Protein AF-A0A957C0U7-F1 (afdb_monomer)

Nearest PDB structures (foldseek):
  6dtu-assembly1_A  TM=8.972E-01  e=9.274E-16  Thermotoga maritima MSB8
  4qvh-assembly1_A  TM=8.118E-01  e=1.002E-13  Escherichia coli
  4jkm-assembly1_C  TM=8.094E-01  e=2.656E-12  Escherichia coli K-12
  3iou-assembly1_C  TM=8.299E-01  e=3.104E-11  Escherichia coli K-12
  2wan-assembly1_A  TM=9.583E-01  e=2.813E-09  Bacillus acidopullulyticus

Structure (mmCIF, N/CA/C/O backbone):
data_AF-A0A957C0U7-F1
#
_entry.id   AF-A0A957C0U7-F1
#
loop_
_atom_site.group_PDB
_atom_site.id
_atom_site.type_symbol
_atom_site.label_atom_id
_atom_site.label_alt_id
_atom_site.label_comp_id
_atom_site.label_asym_id
_atom_site.label_entity_id
_atom_site.label_seq_id
_atom_site.pdbx_PDB_ins_code
_atom_site.Cartn_x
_atom_site.Cartn_y
_atom_site.Cartn_z
_atom_site.occupancy
_atom_site.B_iso_or_equiv
_atom_site.auth_seq_id
_atom_site.auth_comp_id
_atom_site.auth_asym_id
_atom_site.auth_atom_id
_atom_site.pdbx_PDB_model_num
ATOM 1 N N . GLU A 1 1 ? -2.370 7.070 30.967 1.00 85.44 1 GLU A N 1
ATOM 2 C CA . GLU A 1 1 ? -3.030 6.800 32.270 1.00 85.44 1 GLU A CA 1
ATOM 3 C C . GLU A 1 1 ? -3.198 5.307 32.528 1.00 85.44 1 GLU A C 1
ATOM 5 O O . GLU A 1 1 ? -2.645 4.833 33.512 1.00 85.44 1 GLU A O 1
ATOM 10 N N . LEU A 1 2 ? -3.853 4.565 31.625 1.00 90.19 2 LEU A N 1
ATOM 11 C CA . LEU A 1 2 ? -4.058 3.109 31.737 1.00 90.19 2 LEU A CA 1
ATOM 12 C C . LEU A 1 2 ? -2.753 2.337 32.001 1.00 90.19 2 LEU A C 1
ATOM 14 O O . LEU A 1 2 ? -2.655 1.625 32.999 1.00 90.19 2 LEU A O 1
ATOM 18 N N . GLN A 1 3 ? -1.706 2.603 31.215 1.00 91.00 3 GLN A N 1
ATOM 19 C CA . GLN A 1 3 ? -0.376 2.025 31.443 1.00 91.00 3 GLN A CA 1
ATOM 20 C C . GLN A 1 3 ? 0.202 2.351 32.827 1.00 91.00 3 GLN A C 1
ATOM 22 O O . GLN A 1 3 ? 0.691 1.468 33.526 1.00 91.00 3 GLN A O 1
ATOM 27 N N . ALA A 1 4 ? 0.096 3.605 33.272 1.00 90.31 4 ALA A N 1
ATOM 28 C CA . ALA A 1 4 ? 0.599 4.021 34.581 1.00 90.31 4 ALA A CA 1
ATOM 29 C C . ALA A 1 4 ? -0.172 3.375 35.748 1.00 90.31 4 ALA A C 1
ATOM 31 O O . ALA A 1 4 ? 0.396 3.176 36.822 1.00 90.31 4 ALA A O 1
ATOM 32 N N . SER A 1 5 ? -1.452 3.047 35.546 1.00 93.06 5 SER A N 1
ATOM 33 C CA . SER A 1 5 ? -2.277 2.325 36.522 1.00 93.06 5 SER A CA 1
ATOM 34 C C . SER A 1 5 ? -2.052 0.807 36.527 1.00 93.06 5 SER A C 1
ATOM 36 O O . SER A 1 5 ? -2.442 0.147 37.489 1.00 93.06 5 SER A O 1
ATOM 38 N N . GLY A 1 6 ? -1.396 0.260 35.495 1.00 90.88 6 GLY A N 1
ATOM 39 C CA . GLY A 1 6 ? -1.205 -1.180 35.306 1.00 90.88 6 GLY A CA 1
ATOM 40 C C . GLY A 1 6 ? -2.448 -1.917 34.797 1.00 90.88 6 GLY A C 1
ATOM 41 O O . GLY A 1 6 ? -2.487 -3.139 34.875 1.00 90.88 6 GLY A O 1
ATOM 42 N N . GLU A 1 7 ? -3.461 -1.191 34.312 1.00 91.06 7 GLU A N 1
ATOM 43 C CA . GLU A 1 7 ? -4.695 -1.768 33.758 1.00 91.06 7 GLU A CA 1
ATOM 44 C C . GLU A 1 7 ? -4.514 -2.315 32.334 1.00 91.06 7 GLU A C 1
ATOM 46 O O . GLU A 1 7 ? -5.256 -3.206 31.943 1.00 91.06 7 GLU A O 1
ATOM 51 N N . ALA A 1 8 ? -3.534 -1.804 31.583 1.00 94.31 8 ALA A N 1
ATOM 52 C CA . ALA A 1 8 ? -3.128 -2.317 30.275 1.00 94.31 8 ALA A CA 1
ATOM 53 C C . ALA A 1 8 ? -1.640 -2.020 30.050 1.00 94.31 8 ALA A C 1
ATOM 55 O O . ALA A 1 8 ? -1.164 -0.955 30.448 1.00 94.31 8 ALA A O 1
ATOM 56 N N . GLN A 1 9 ? -0.900 -2.915 29.397 1.00 95.88 9 GLN A N 1
ATOM 57 C CA . GLN A 1 9 ? 0.497 -2.668 29.034 1.00 95.88 9 GLN A CA 1
ATOM 58 C C . GLN A 1 9 ? 0.618 -1.589 27.946 1.00 95.88 9 GLN A C 1
ATOM 60 O O . GLN A 1 9 ? 1.504 -0.732 28.015 1.00 95.88 9 GLN A O 1
ATOM 65 N N . TYR A 1 10 ? -0.293 -1.612 26.975 1.00 97.06 10 TYR A N 1
ATOM 66 C CA . TYR A 1 10 ? -0.319 -0.725 25.817 1.00 97.06 10 TYR A CA 1
ATOM 67 C C . TYR A 1 10 ? -1.614 0.091 25.775 1.00 97.06 10 TYR A C 1
ATOM 69 O O . TYR A 1 10 ? -2.690 -0.380 26.145 1.00 97.06 10 TYR A O 1
ATOM 77 N N . GLY A 1 11 ? -1.532 1.324 25.279 1.00 94.81 11 GLY A N 1
ATOM 78 C CA . GLY A 1 11 ? -2.717 2.143 25.021 1.00 94.81 11 GLY A CA 1
ATOM 79 C C . GLY A 1 11 ? -3.441 1.724 23.743 1.00 94.81 11 GLY A C 1
ATOM 80 O O . GLY A 1 11 ? -4.667 1.726 23.712 1.00 94.81 11 GLY A O 1
ATOM 81 N N . LEU A 1 12 ? -2.681 1.348 22.714 1.00 95.75 12 LEU A N 1
ATOM 82 C CA . LEU A 1 12 ? -3.184 1.004 21.389 1.00 95.75 12 LEU A CA 1
ATOM 83 C C . LEU A 1 12 ? -2.378 -0.166 20.815 1.00 95.75 12 LEU A C 1
ATOM 85 O O . LEU A 1 12 ? -1.151 -0.158 20.883 1.00 95.75 12 LEU A O 1
ATOM 89 N N . ALA A 1 13 ? -3.051 -1.141 20.213 1.00 96.69 13 ALA A N 1
ATOM 90 C CA . ALA A 1 13 ? -2.438 -2.111 19.320 1.00 96.69 13 ALA A CA 1
ATOM 91 C C . ALA A 1 13 ? -2.859 -1.840 17.873 1.00 96.69 13 ALA A C 1
ATOM 93 O O . ALA A 1 13 ? -4.022 -1.569 17.563 1.00 96.69 13 ALA A O 1
ATOM 94 N N . LEU A 1 14 ? -1.876 -1.925 16.986 1.00 95.00 14 LEU A N 1
ATOM 95 C CA . LEU A 1 14 ? -2.004 -1.698 15.557 1.00 95.00 14 LEU A CA 1
ATOM 96 C C . LEU A 1 14 ? -0.984 -2.593 14.855 1.00 95.00 14 LEU A C 1
ATOM 98 O O . LEU A 1 14 ? 0.122 -2.775 15.367 1.00 95.00 14 LEU A O 1
ATOM 102 N N . GLN A 1 15 ? -1.347 -3.158 13.704 1.00 96.00 15 GLN A N 1
ATOM 103 C CA . GLN A 1 15 ? -0.423 -3.989 12.938 1.00 96.00 15 GLN A CA 1
ATOM 104 C C . GLN A 1 15 ? 0.821 -3.176 12.547 1.00 96.00 15 GLN A C 1
ATOM 106 O O . GLN A 1 15 ? 0.721 -2.101 11.952 1.00 96.00 15 GLN A O 1
ATOM 111 N N . THR A 1 16 ? 1.997 -3.694 12.898 1.00 96.00 16 THR A N 1
ATOM 112 C CA . THR A 1 16 ? 3.277 -3.041 12.605 1.00 96.00 16 THR A CA 1
ATOM 113 C C . THR A 1 16 ? 3.573 -3.132 11.108 1.00 96.00 16 THR A C 1
ATOM 115 O O . THR A 1 16 ? 3.376 -4.190 10.511 1.00 96.00 16 THR A O 1
ATOM 118 N N . GLY A 1 17 ? 4.018 -2.029 10.500 1.00 95.12 17 GLY A N 1
ATOM 119 C CA . GLY A 1 17 ? 4.451 -2.023 9.099 1.00 95.12 17 GLY A CA 1
ATOM 120 C C . GLY A 1 17 ? 3.345 -2.185 8.060 1.00 95.12 17 GLY A C 1
ATOM 121 O O . GLY A 1 17 ? 3.638 -2.402 6.891 1.00 95.12 17 GLY A O 1
ATOM 122 N N . ASP A 1 18 ? 2.073 -2.125 8.456 1.00 96.19 18 ASP A N 1
ATOM 123 C CA . ASP A 1 18 ? 0.961 -2.333 7.533 1.00 96.19 18 ASP A CA 1
ATOM 124 C C . ASP A 1 18 ? 0.267 -1.014 7.207 1.00 96.19 18 ASP A C 1
ATOM 126 O O . ASP A 1 18 ? -0.449 -0.434 8.030 1.00 96.19 18 ASP A O 1
ATOM 130 N N . THR A 1 19 ? 0.470 -0.529 5.985 1.00 95.94 19 THR A N 1
ATOM 131 C CA . THR A 1 19 ? -0.085 0.753 5.544 1.00 95.94 19 THR A CA 1
ATOM 132 C C . THR A 1 19 ? -1.610 0.772 5.606 1.00 95.94 19 THR A C 1
ATOM 134 O O . THR A 1 19 ? -2.175 1.816 5.913 1.00 95.94 19 THR A O 1
ATOM 137 N N . TYR A 1 20 ? -2.298 -0.353 5.378 1.00 95.75 20 TYR A N 1
ATOM 138 C CA . TYR A 1 20 ? -3.763 -0.397 5.406 1.00 95.75 20 TYR A CA 1
ATOM 139 C C . TYR A 1 20 ? -4.311 -0.054 6.797 1.00 95.75 20 TYR A C 1
ATOM 141 O O . TYR A 1 20 ? -5.193 0.798 6.922 1.00 95.75 20 TYR A O 1
ATOM 149 N N . HIS A 1 21 ? -3.766 -0.674 7.844 1.00 95.44 21 HIS A N 1
ATOM 150 C CA . HIS A 1 21 ? -4.194 -0.426 9.220 1.00 95.44 21 HIS A CA 1
ATOM 151 C C . HIS A 1 21 ? -3.685 0.919 9.756 1.00 95.44 21 HIS A C 1
ATOM 153 O O . HIS A 1 21 ? -4.348 1.521 10.599 1.00 95.44 21 HIS A O 1
ATOM 159 N N . ASN A 1 22 ? -2.534 1.405 9.276 1.00 96.38 22 ASN A N 1
ATOM 160 C CA . ASN A 1 22 ? -1.940 2.674 9.717 1.00 96.38 22 ASN A CA 1
ATOM 161 C C . ASN A 1 22 ? -2.522 3.904 8.994 1.00 96.38 22 ASN A C 1
ATOM 163 O O . ASN A 1 22 ? -2.503 5.007 9.542 1.00 96.38 22 ASN A O 1
ATOM 167 N N . PHE A 1 23 ? -3.096 3.744 7.799 1.00 97.12 23 PHE A N 1
ATOM 168 C CA . PHE A 1 23 ? -3.658 4.849 7.014 1.00 97.12 23 PHE A CA 1
ATOM 169 C C . PHE A 1 23 ? -4.724 5.708 7.727 1.00 97.12 23 PHE A C 1
ATOM 171 O O . PHE A 1 23 ? -4.707 6.928 7.557 1.00 97.12 23 PHE A O 1
ATOM 178 N N . PRO A 1 24 ? -5.630 5.159 8.556 1.00 96.38 24 PRO A N 1
ATOM 179 C CA . PRO A 1 24 ? -6.522 5.975 9.374 1.00 96.38 24 PRO A CA 1
ATOM 180 C C . PRO A 1 24 ? -5.807 7.001 10.265 1.00 96.38 24 PRO A C 1
ATOM 182 O O . PRO A 1 24 ? -6.318 8.102 10.448 1.00 96.38 24 PRO A O 1
ATOM 185 N N . VAL A 1 25 ? -4.631 6.656 10.804 1.00 97.19 25 VAL A N 1
ATOM 186 C CA . VAL A 1 25 ? -3.808 7.580 11.601 1.00 97.19 25 VAL A CA 1
ATOM 187 C C . VAL A 1 25 ? -3.190 8.632 10.686 1.00 97.19 25 VAL A C 1
ATOM 189 O O . VAL A 1 25 ? -3.272 9.819 10.974 1.00 97.19 25 VAL A O 1
ATOM 192 N N . ILE A 1 26 ? -2.649 8.215 9.539 1.00 97.69 26 ILE A N 1
ATOM 193 C CA . ILE A 1 26 ? -2.068 9.125 8.540 1.00 97.69 26 ILE A CA 1
ATOM 194 C C . ILE A 1 26 ? -3.095 10.173 8.092 1.00 97.69 26 ILE A C 1
ATOM 196 O O . ILE A 1 26 ? -2.836 11.376 8.134 1.00 97.69 26 ILE A O 1
ATOM 200 N N . SER A 1 27 ? -4.298 9.731 7.737 1.00 97.19 27 SER A N 1
ATOM 201 C CA . SER A 1 27 ? -5.384 10.619 7.314 1.00 97.19 27 SER A CA 1
ATOM 202 C C . SER A 1 27 ? -5.945 11.484 8.443 1.00 97.19 27 SER A C 1
ATOM 204 O O . SER A 1 27 ? -6.382 12.602 8.172 1.00 97.19 27 SER A O 1
ATOM 206 N N . ALA A 1 28 ? -5.890 11.042 9.706 1.00 97.62 28 ALA A N 1
ATOM 207 C CA . ALA A 1 28 ? -6.276 11.870 10.852 1.00 97.62 28 ALA A CA 1
ATOM 208 C C . ALA A 1 28 ? -5.428 13.151 10.949 1.00 97.62 28 ALA A C 1
ATOM 210 O O . ALA A 1 28 ? -5.949 14.210 11.302 1.00 97.62 28 ALA A O 1
ATOM 211 N N . TYR A 1 29 ? -4.151 13.077 10.575 1.00 98.19 29 TYR A N 1
ATOM 212 C CA . TYR A 1 29 ? -3.246 14.227 10.504 1.00 98.19 29 TYR A CA 1
ATOM 213 C C . TYR A 1 29 ? -3.293 14.963 9.155 1.00 98.19 29 TYR A C 1
ATOM 215 O O . TYR A 1 29 ? -2.556 15.923 8.953 1.00 98.19 29 TYR A O 1
ATOM 223 N N . GLY A 1 30 ? -4.181 14.566 8.239 1.00 96.25 30 GLY A N 1
ATOM 224 C CA . GLY A 1 30 ? -4.312 15.168 6.910 1.00 96.25 30 GLY A CA 1
ATOM 225 C C . GLY A 1 30 ? -3.353 14.598 5.862 1.00 96.25 30 GLY A C 1
ATOM 226 O O . GLY A 1 30 ? -3.279 15.139 4.760 1.00 96.25 30 GLY A O 1
ATOM 227 N N . GLY A 1 31 ? -2.633 13.518 6.176 1.00 96.94 31 GLY A N 1
ATOM 228 C CA . GLY A 1 31 ? -1.846 12.775 5.198 1.00 96.94 31 GLY A CA 1
ATOM 229 C C . GLY A 1 31 ? -2.726 12.004 4.207 1.00 96.94 31 GLY A C 1
ATOM 230 O O . GLY A 1 31 ? -3.887 11.687 4.473 1.00 96.94 31 GLY A O 1
ATOM 231 N N . TYR A 1 32 ? -2.168 11.686 3.044 1.00 96.75 32 TYR A N 1
ATOM 232 C CA . TYR A 1 32 ? -2.844 10.968 1.960 1.00 96.75 32 TYR A CA 1
ATOM 233 C C . TYR A 1 32 ? -1.827 10.125 1.176 1.00 96.75 32 TYR A C 1
ATOM 235 O O . TYR A 1 32 ? -0.632 10.236 1.412 1.00 96.75 32 TYR A O 1
ATOM 243 N N . ILE A 1 33 ? -2.281 9.252 0.270 1.00 96.56 33 ILE A N 1
ATOM 244 C CA . ILE A 1 33 ? -1.371 8.486 -0.606 1.00 96.56 33 ILE A CA 1
ATOM 245 C C . ILE A 1 33 ? -1.177 9.199 -1.940 1.00 96.56 33 ILE A C 1
ATOM 247 O O . ILE A 1 33 ? -0.057 9.550 -2.279 1.00 96.56 33 ILE A O 1
ATOM 251 N N . PHE A 1 34 ? -2.275 9.436 -2.658 1.00 96.50 34 PHE A N 1
ATOM 252 C CA . PHE A 1 34 ? -2.297 10.161 -3.925 1.00 96.50 34 PHE A CA 1
ATOM 253 C C . PHE A 1 34 ? -3.132 11.423 -3.781 1.00 96.50 34 PHE A C 1
ATOM 255 O O . PHE A 1 34 ? -4.205 11.381 -3.157 1.00 96.50 34 PHE A O 1
ATOM 262 N N . GLY A 1 35 ? -2.654 12.513 -4.371 1.00 95.19 35 GLY A N 1
ATOM 263 C CA . GLY A 1 35 ? -3.396 13.755 -4.500 1.00 95.19 35 GLY A CA 1
ATOM 264 C C . GLY A 1 35 ? -4.724 13.550 -5.223 1.00 95.19 35 GLY A C 1
ATOM 265 O O . GLY A 1 35 ? -5.022 12.484 -5.772 1.00 95.19 35 GLY A O 1
ATOM 266 N N . ARG A 1 36 ? -5.564 14.583 -5.218 1.00 92.44 36 ARG A N 1
ATOM 267 C CA . ARG A 1 36 ? -6.850 14.565 -5.925 1.00 92.44 36 ARG A CA 1
ATOM 268 C C . ARG A 1 36 ? -6.797 15.492 -7.123 1.00 92.44 36 ARG A C 1
ATOM 270 O O . ARG A 1 36 ? -6.451 16.661 -6.989 1.00 92.44 36 ARG A O 1
ATOM 277 N N . THR A 1 37 ? -7.220 14.986 -8.271 1.00 91.75 37 THR A N 1
ATOM 278 C CA . THR A 1 37 ? -7.461 15.803 -9.461 1.00 91.75 37 THR A CA 1
ATOM 279 C C . THR A 1 37 ? -8.760 16.607 -9.309 1.00 91.75 37 THR A C 1
ATOM 281 O O . THR A 1 37 ? -9.607 16.301 -8.464 1.00 91.75 37 THR A O 1
ATOM 284 N N . GLU A 1 38 ? -8.956 17.643 -10.135 1.00 90.69 38 GLU A N 1
ATOM 285 C CA . GLU A 1 38 ? -10.156 18.504 -10.075 1.00 90.69 38 GLU A CA 1
ATOM 286 C C . GLU A 1 38 ? -11.479 17.739 -10.281 1.00 90.69 38 GLU A C 1
ATOM 288 O O . GLU A 1 38 ? -12.527 18.163 -9.795 1.00 90.69 38 GLU A O 1
ATOM 293 N N . ASP A 1 39 ? -11.442 16.608 -10.986 1.00 89.25 39 ASP A N 1
ATOM 294 C CA . ASP A 1 39 ? -12.584 15.726 -11.244 1.00 89.25 39 ASP A CA 1
ATOM 295 C C . ASP A 1 39 ? -12.796 14.649 -10.160 1.00 89.25 39 ASP A C 1
ATOM 297 O O . ASP A 1 39 ? -13.719 13.839 -10.266 1.00 89.25 39 ASP A O 1
ATOM 301 N N . GLY A 1 40 ? -11.989 14.658 -9.094 1.00 84.31 40 GLY A N 1
ATOM 302 C CA . GLY A 1 40 ? -12.090 13.729 -7.964 1.00 84.31 40 GLY A CA 1
ATOM 303 C C . GLY A 1 40 ? -11.345 12.403 -8.151 1.00 84.31 40 GLY A C 1
ATOM 304 O O . GLY A 1 40 ? -11.434 11.530 -7.280 1.00 84.31 40 GLY A O 1
ATOM 305 N N . GLY A 1 41 ? -10.606 12.253 -9.252 1.00 88.94 41 GLY A N 1
ATOM 306 C CA . GLY A 1 41 ? -9.656 11.165 -9.469 1.00 88.94 41 GLY A CA 1
ATOM 307 C C . GLY A 1 41 ? -8.436 11.235 -8.544 1.00 88.94 41 GLY A C 1
ATOM 308 O O . GLY A 1 41 ? -8.393 12.011 -7.585 1.00 88.94 41 GLY A O 1
ATOM 309 N N . PHE A 1 42 ? -7.456 10.378 -8.820 1.00 92.69 42 PHE A N 1
ATOM 310 C CA . PHE A 1 42 ? -6.181 10.344 -8.106 1.00 92.69 42 PHE A CA 1
ATOM 311 C C . PHE A 1 42 ? -5.079 10.926 -8.988 1.00 92.69 42 PHE A C 1
ATOM 313 O O . PHE A 1 42 ? -4.945 10.532 -10.146 1.00 92.69 42 PHE A O 1
ATOM 320 N N . ASP A 1 43 ? -4.305 11.853 -8.433 1.00 93.88 43 ASP A N 1
ATOM 321 C CA . ASP A 1 43 ? -3.100 12.391 -9.053 1.00 93.88 43 ASP A CA 1
ATOM 322 C C . ASP A 1 43 ? -1.899 11.546 -8.618 1.00 93.88 43 ASP A C 1
ATOM 324 O O . ASP A 1 43 ? -1.449 11.602 -7.477 1.00 93.88 43 ASP A O 1
ATOM 328 N N . VAL A 1 44 ? -1.409 10.731 -9.546 1.00 92.69 44 VAL A N 1
ATOM 329 C CA . VAL A 1 44 ? -0.263 9.827 -9.362 1.00 92.69 44 VAL A CA 1
ATOM 330 C C . VAL A 1 44 ? 1.083 10.548 -9.346 1.00 92.69 44 VAL A C 1
ATOM 332 O O . VAL A 1 44 ? 2.086 9.937 -8.993 1.00 92.69 44 VAL A O 1
ATOM 335 N N . SER A 1 45 ? 1.120 11.832 -9.712 1.00 91.25 45 SER A N 1
ATOM 336 C CA . SER A 1 45 ? 2.318 12.667 -9.589 1.00 91.25 45 SER A CA 1
ATOM 337 C C . SER A 1 45 ? 2.433 13.350 -8.222 1.00 91.25 45 SER A C 1
ATOM 339 O O . SER A 1 45 ? 3.509 13.830 -7.867 1.00 91.25 45 SER A O 1
ATOM 341 N N . ASP A 1 46 ? 1.346 13.362 -7.448 1.00 95.88 46 ASP A N 1
ATOM 342 C CA . ASP A 1 46 ? 1.272 13.953 -6.114 1.00 95.88 46 ASP A CA 1
ATOM 343 C C . ASP A 1 46 ? 1.219 12.850 -5.049 1.00 95.88 46 ASP A C 1
ATOM 345 O O . ASP A 1 46 ? 0.150 12.336 -4.709 1.00 95.88 46 ASP A O 1
ATOM 349 N N . ILE A 1 47 ? 2.391 12.449 -4.549 1.00 96.81 47 ILE A N 1
ATOM 350 C CA . ILE A 1 47 ? 2.513 11.418 -3.512 1.00 96.81 47 ILE A CA 1
ATOM 351 C C . ILE A 1 47 ? 2.526 12.075 -2.133 1.00 96.81 47 ILE A C 1
ATOM 353 O O . ILE A 1 47 ? 3.374 12.907 -1.819 1.00 96.81 47 ILE A O 1
ATOM 357 N N . GLY A 1 48 ? 1.558 11.693 -1.303 1.00 96.50 48 GLY A N 1
ATOM 358 C CA . GLY A 1 48 ? 1.249 12.377 -0.050 1.00 96.50 48 GLY A CA 1
ATOM 359 C C . GLY A 1 48 ? 1.806 11.735 1.214 1.00 96.50 48 GLY A C 1
ATOM 360 O O . GLY A 1 48 ? 1.530 12.250 2.303 1.00 96.50 48 GLY A O 1
ATOM 361 N N . ILE A 1 49 ? 2.551 10.626 1.119 1.00 97.00 49 ILE A N 1
ATOM 362 C CA . ILE A 1 49 ? 3.021 9.915 2.319 1.00 97.00 49 ILE A CA 1
ATOM 363 C C . ILE A 1 49 ? 3.969 10.796 3.143 1.00 97.00 49 ILE A C 1
ATOM 365 O O . ILE A 1 49 ? 3.874 10.798 4.364 1.00 97.00 49 ILE A O 1
ATOM 369 N N . ALA A 1 50 ? 4.784 11.623 2.480 1.00 97.94 50 ALA A N 1
ATOM 370 C CA . ALA A 1 50 ? 5.659 12.625 3.098 1.00 97.94 50 ALA A CA 1
ATOM 371 C C . ALA A 1 50 ? 5.070 14.053 3.078 1.00 97.94 50 ALA A C 1
ATOM 373 O O . ALA A 1 50 ? 5.788 15.040 3.226 1.00 97.94 50 ALA A O 1
ATOM 374 N N . SER A 1 51 ? 3.753 14.201 2.888 1.00 98.25 51 SER A N 1
ATOM 375 C CA . SER A 1 51 ? 3.085 15.500 3.068 1.00 98.25 51 SER A CA 1
ATOM 376 C C . SER A 1 51 ? 3.200 15.989 4.519 1.00 98.25 51 SER A C 1
ATOM 378 O O . SER A 1 51 ? 3.475 15.200 5.420 1.00 98.25 51 SER A O 1
ATOM 380 N N . GLU A 1 52 ? 2.908 17.269 4.785 1.00 97.88 52 GLU A N 1
ATOM 381 C CA . GLU A 1 52 ? 2.907 1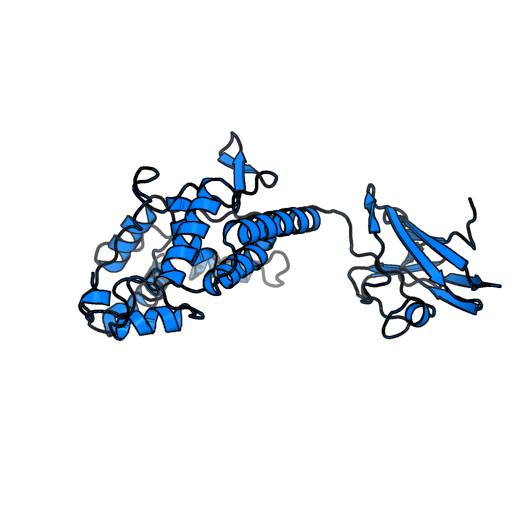7.825 6.154 1.00 97.88 52 GLU A CA 1
ATOM 382 C C . GLU A 1 52 ? 2.093 16.959 7.136 1.00 97.88 52 GLU A C 1
ATOM 384 O O . GLU A 1 52 ? 2.557 16.660 8.236 1.00 97.88 52 GLU A O 1
ATOM 389 N N . GLY A 1 53 ? 0.916 16.485 6.714 1.00 98.06 53 GLY A N 1
ATOM 390 C CA . GLY A 1 53 ? 0.087 15.588 7.519 1.00 98.06 53 GLY A CA 1
ATOM 391 C C . GLY A 1 53 ? 0.644 14.167 7.642 1.00 98.06 53 GLY A C 1
ATOM 392 O O . GLY A 1 53 ? 0.524 13.547 8.697 1.00 98.06 53 GLY A O 1
ATOM 393 N N . GLY A 1 54 ? 1.291 13.656 6.592 1.00 98.19 54 GLY A N 1
ATOM 394 C CA . GLY A 1 54 ? 1.974 12.363 6.626 1.00 98.19 54 GLY A CA 1
ATOM 395 C C . GLY A 1 54 ? 3.141 12.347 7.615 1.00 98.19 54 GLY A C 1
ATOM 396 O O . GLY A 1 54 ? 3.225 11.448 8.451 1.00 98.19 54 GLY A O 1
ATOM 397 N N . ILE A 1 55 ? 3.973 13.390 7.598 1.00 98.56 55 ILE A N 1
ATOM 398 C CA . ILE A 1 55 ? 5.079 13.564 8.545 1.00 98.56 55 ILE A CA 1
ATOM 399 C C . ILE A 1 55 ? 4.565 13.727 9.979 1.00 98.56 55 ILE A C 1
ATOM 401 O O . ILE A 1 55 ? 5.061 13.054 10.880 1.00 98.56 55 ILE A O 1
ATOM 405 N N . ALA A 1 56 ? 3.525 14.536 10.199 1.00 98.38 56 ALA A N 1
ATOM 406 C CA . ALA A 1 56 ? 2.937 14.690 11.530 1.00 98.38 56 ALA A CA 1
ATOM 407 C C . ALA A 1 56 ? 2.388 13.359 12.089 1.00 98.38 56 ALA A C 1
ATOM 409 O O . ALA A 1 56 ? 2.539 13.071 13.280 1.00 98.38 56 ALA A O 1
ATOM 410 N N . ALA A 1 57 ? 1.802 12.511 11.238 1.00 98.12 57 ALA A N 1
ATOM 411 C CA . ALA A 1 57 ? 1.400 11.162 11.632 1.00 98.12 57 ALA A CA 1
ATOM 412 C C . ALA A 1 57 ? 2.599 10.255 11.942 1.00 98.12 57 ALA A C 1
ATOM 414 O O . ALA A 1 57 ? 2.553 9.504 12.916 1.00 98.12 57 ALA A O 1
ATOM 415 N N . ALA A 1 58 ? 3.669 10.322 11.144 1.00 98.38 58 ALA A N 1
ATOM 416 C CA . ALA A 1 58 ? 4.893 9.553 11.366 1.00 98.38 58 ALA A CA 1
ATOM 417 C C . ALA A 1 58 ? 5.547 9.904 12.710 1.00 98.38 58 ALA A C 1
ATOM 419 O O . ALA A 1 58 ? 5.930 9.013 13.471 1.00 98.38 58 ALA A O 1
ATOM 420 N N . GLU A 1 59 ? 5.619 11.194 13.037 1.00 98.38 59 GLU A N 1
ATOM 421 C CA . GLU A 1 59 ? 6.112 11.684 14.326 1.00 98.38 59 GLU A CA 1
ATOM 422 C C . GLU A 1 59 ? 5.235 11.203 15.486 1.00 98.38 59 GLU A C 1
ATOM 424 O O . GLU A 1 59 ? 5.75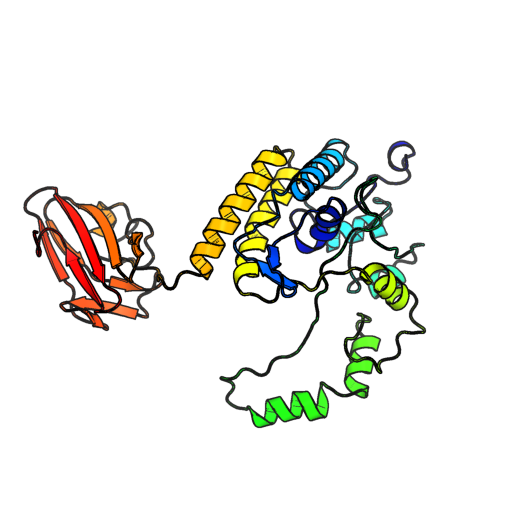6 10.741 16.504 1.00 98.38 59 GLU A O 1
ATOM 429 N N . TRP A 1 60 ? 3.908 11.248 15.332 1.00 97.75 60 TRP A N 1
ATOM 430 C CA . TRP A 1 60 ? 2.991 10.736 16.350 1.00 97.75 60 TRP A CA 1
ATOM 431 C C . TRP A 1 60 ? 3.162 9.228 16.577 1.00 97.75 60 TRP A C 1
ATOM 433 O O . TRP A 1 60 ? 3.264 8.787 17.724 1.00 97.75 60 TRP A O 1
ATOM 443 N N . LEU A 1 61 ? 3.254 8.440 15.501 1.00 97.69 61 LEU A N 1
ATOM 444 C CA . LEU A 1 61 ? 3.502 6.997 15.572 1.00 97.69 61 LEU A CA 1
ATOM 445 C C . LEU A 1 61 ? 4.844 6.702 16.257 1.00 97.69 61 LEU A C 1
ATOM 447 O O . LEU A 1 61 ? 4.898 5.885 17.177 1.00 97.69 61 LEU A O 1
ATOM 451 N N . SER A 1 62 ? 5.909 7.407 15.869 1.00 98.25 62 SER A N 1
ATOM 452 C CA . SER A 1 62 ? 7.233 7.297 16.496 1.00 98.25 62 SER A CA 1
ATOM 453 C C . SER A 1 62 ? 7.181 7.595 18.000 1.00 98.25 62 SER A C 1
ATOM 455 O O . SER A 1 62 ? 7.743 6.847 18.807 1.00 98.25 62 SER A O 1
ATOM 457 N N . GLY A 1 63 ? 6.439 8.633 18.400 1.00 97.94 63 GLY A N 1
ATOM 458 C CA . GLY A 1 63 ? 6.203 8.971 19.803 1.00 97.94 63 GLY A CA 1
ATOM 459 C C . GLY A 1 63 ? 5.496 7.850 20.568 1.00 97.94 63 GLY A C 1
ATOM 460 O O . GLY A 1 63 ? 5.955 7.453 21.636 1.00 97.94 63 GLY A O 1
ATOM 461 N N . MET A 1 64 ? 4.438 7.267 19.997 1.00 96.94 64 MET A N 1
ATOM 462 C CA . MET A 1 64 ? 3.695 6.161 20.617 1.00 96.94 64 MET A CA 1
ATOM 463 C C . MET A 1 64 ? 4.561 4.916 20.851 1.00 96.94 64 MET A C 1
ATOM 465 O O . MET A 1 64 ? 4.417 4.252 21.883 1.00 96.94 64 MET A O 1
ATOM 469 N N . TYR A 1 65 ? 5.477 4.604 19.930 1.00 97.38 65 TYR A N 1
ATOM 470 C CA . TYR A 1 65 ? 6.447 3.523 20.112 1.00 97.38 65 TYR A CA 1
ATOM 471 C C . TYR A 1 65 ? 7.520 3.873 21.147 1.00 97.38 65 TYR A C 1
ATOM 473 O O . TYR A 1 65 ? 7.812 3.059 22.024 1.00 97.38 65 TYR A O 1
ATOM 481 N N . THR A 1 66 ? 8.066 5.089 21.092 1.00 97.19 66 THR A N 1
ATOM 482 C CA . THR A 1 66 ? 9.110 5.564 22.016 1.00 97.19 66 THR A CA 1
ATOM 483 C C . THR A 1 66 ? 8.617 5.606 23.463 1.00 97.19 66 THR A C 1
ATOM 485 O O . THR A 1 66 ? 9.334 5.193 24.377 1.00 97.19 66 THR A O 1
ATOM 488 N N . ASP A 1 67 ? 7.371 6.029 23.673 1.00 96.38 67 ASP A N 1
ATOM 489 C CA . ASP A 1 67 ? 6.719 6.061 24.984 1.00 96.38 67 ASP A CA 1
ATOM 490 C C . ASP A 1 67 ? 6.256 4.666 25.451 1.00 96.38 67 ASP A C 1
ATOM 492 O O . ASP A 1 67 ? 5.754 4.509 26.566 1.00 96.38 67 ASP A O 1
ATOM 496 N N . GLY A 1 68 ? 6.418 3.631 24.617 1.00 95.94 68 GLY A N 1
ATOM 497 C CA . GLY A 1 68 ? 6.009 2.259 24.915 1.00 95.94 68 GLY A CA 1
ATOM 498 C C . GLY A 1 68 ? 4.492 2.077 24.987 1.00 95.94 68 GLY A C 1
ATOM 499 O O . GLY A 1 68 ? 4.018 1.151 25.644 1.00 95.94 68 GLY A O 1
ATOM 500 N N . LEU A 1 69 ? 3.718 2.961 24.354 1.00 96.81 69 LEU A N 1
ATOM 501 C CA . LEU A 1 69 ? 2.253 2.927 24.336 1.00 96.81 69 LEU A CA 1
ATOM 502 C C . LEU A 1 69 ? 1.695 1.997 23.254 1.00 96.81 69 LEU A C 1
ATOM 504 O O . LEU A 1 69 ? 0.513 1.649 23.321 1.00 96.81 69 LEU A O 1
ATOM 508 N N . MET A 1 70 ? 2.533 1.582 22.302 1.00 97.06 70 MET A N 1
ATOM 509 C CA . MET A 1 70 ? 2.214 0.617 21.252 1.00 97.06 70 MET A CA 1
ATOM 510 C C . MET A 1 70 ? 3.201 -0.561 21.238 1.00 97.06 70 MET A C 1
ATOM 512 O O . MET A 1 70 ? 4.397 -0.365 21.473 1.00 97.06 70 MET A O 1
ATOM 516 N N . PRO A 1 71 ? 2.732 -1.787 20.945 1.00 96.44 71 PRO A N 1
ATOM 517 C CA . PRO A 1 71 ? 3.598 -2.947 20.764 1.00 96.44 71 PRO A CA 1
ATOM 518 C C . PRO A 1 71 ? 4.305 -2.902 19.402 1.00 96.44 71 PRO A C 1
ATOM 520 O O . PRO A 1 71 ? 3.705 -2.515 18.402 1.00 96.44 71 PRO A O 1
ATOM 523 N N . THR A 1 72 ? 5.558 -3.355 19.343 1.00 95.06 72 THR A N 1
ATOM 524 C CA . THR A 1 72 ? 6.323 -3.495 18.092 1.00 95.06 72 THR A CA 1
ATOM 525 C C . THR A 1 72 ? 6.282 -4.934 17.577 1.00 95.06 72 THR A C 1
ATOM 527 O O . THR A 1 72 ? 6.086 -5.870 18.352 1.00 95.06 72 THR A O 1
ATOM 530 N N . ASN A 1 73 ? 6.521 -5.124 16.275 1.00 93.12 73 ASN A N 1
ATOM 531 C CA . ASN A 1 73 ? 6.605 -6.440 15.624 1.00 93.12 73 ASN A CA 1
ATOM 532 C C . ASN A 1 73 ? 5.350 -7.311 15.808 1.00 93.12 73 ASN A C 1
ATOM 534 O O . ASN A 1 73 ? 5.452 -8.526 15.997 1.00 93.12 73 ASN A O 1
ATOM 538 N N . VAL A 1 74 ? 4.166 -6.697 15.768 1.00 96.19 74 VAL A N 1
ATOM 539 C CA . VAL A 1 74 ? 2.890 -7.414 15.874 1.00 96.19 74 VAL A CA 1
ATOM 540 C C . VAL A 1 74 ? 2.169 -7.451 14.533 1.00 96.19 74 VAL A C 1
ATOM 542 O O . VAL A 1 74 ? 1.997 -6.425 13.874 1.00 96.19 74 VAL A O 1
ATOM 545 N N . ASP A 1 75 ? 1.716 -8.639 14.142 1.00 96.44 75 ASP A N 1
ATOM 546 C CA . ASP A 1 75 ? 0.743 -8.793 13.063 1.00 96.44 75 ASP A CA 1
ATOM 547 C C . ASP A 1 75 ? -0.694 -8.554 13.576 1.00 96.44 75 ASP A C 1
ATOM 549 O O . ASP A 1 75 ? -0.924 -8.385 14.778 1.00 96.44 75 ASP A O 1
ATOM 553 N N . SER A 1 76 ? -1.682 -8.548 12.675 1.00 95.12 76 SER A N 1
ATOM 554 C CA . SER A 1 76 ? -3.099 -8.367 13.041 1.00 95.12 76 SER A CA 1
ATOM 555 C C . SER A 1 76 ? -3.627 -9.387 14.061 1.00 95.12 76 SER A C 1
ATOM 557 O O . SER A 1 76 ? -4.496 -9.059 14.871 1.00 95.12 76 SER A O 1
ATOM 559 N N . VAL A 1 77 ? -3.124 -10.624 14.044 1.00 96.50 77 VAL A N 1
ATOM 560 C CA . VAL A 1 77 ? -3.601 -11.716 14.901 1.00 96.50 77 VAL A CA 1
ATOM 561 C C . VAL A 1 77 ? -3.045 -11.553 16.308 1.00 96.50 77 VAL A C 1
ATOM 563 O O . VAL A 1 77 ? -3.794 -11.731 17.273 1.00 96.50 77 VAL A O 1
ATOM 566 N N . VAL A 1 78 ? -1.768 -11.186 16.419 1.00 97.44 78 VAL A N 1
ATOM 567 C CA . VAL A 1 78 ? -1.091 -10.874 17.682 1.00 97.44 78 VAL A CA 1
ATOM 568 C C . VAL A 1 78 ? -1.646 -9.586 18.286 1.00 97.44 78 VAL A C 1
ATOM 570 O O . VAL A 1 78 ? -1.961 -9.570 19.472 1.00 97.44 78 VAL A O 1
ATOM 573 N N . ALA A 1 79 ? -1.844 -8.534 17.486 1.00 97.38 79 ALA A N 1
ATOM 574 C CA . ALA A 1 79 ? -2.463 -7.291 17.949 1.00 97.38 79 ALA A CA 1
ATOM 575 C C . ALA A 1 79 ? -3.859 -7.544 18.540 1.00 97.38 79 ALA A C 1
ATOM 577 O O . ALA A 1 79 ? -4.189 -7.014 19.600 1.00 97.38 79 ALA A O 1
ATOM 578 N N . PHE A 1 80 ? -4.653 -8.408 17.897 1.00 97.25 80 PHE A N 1
ATOM 579 C CA . PHE A 1 80 ? -5.943 -8.819 18.438 1.00 97.25 80 PHE A CA 1
ATOM 580 C C . PHE A 1 80 ? -5.798 -9.614 19.740 1.00 97.25 80 PHE A C 1
ATOM 582 O O . PHE A 1 80 ? -6.507 -9.328 20.697 1.00 97.25 80 PHE A O 1
ATOM 589 N N . ALA A 1 81 ? -4.869 -10.573 19.810 1.00 96.81 81 ALA A N 1
ATOM 590 C CA . ALA A 1 81 ? -4.642 -11.362 21.024 1.00 96.81 81 ALA A CA 1
ATOM 591 C C . ALA A 1 81 ? -4.280 -10.483 22.236 1.00 96.81 81 ALA A C 1
ATOM 593 O O . ALA A 1 81 ? -4.816 -10.694 23.319 1.00 96.81 81 ALA A O 1
ATOM 594 N N . LEU A 1 82 ? -3.468 -9.436 22.046 1.00 97.12 82 LEU A N 1
ATOM 595 C CA . LEU A 1 82 ? -3.168 -8.465 23.106 1.00 97.12 82 LEU A CA 1
ATOM 596 C C . LEU A 1 82 ? -4.431 -7.766 23.634 1.00 97.12 82 LEU A C 1
ATOM 598 O O . LEU A 1 82 ? -4.522 -7.475 24.823 1.00 97.12 82 LEU A O 1
ATOM 602 N N . PHE A 1 83 ? -5.410 -7.494 22.768 1.00 96.88 83 PHE A N 1
ATOM 603 C CA . PHE A 1 83 ? -6.688 -6.916 23.185 1.00 96.88 83 PHE A CA 1
ATOM 604 C C . PHE A 1 83 ? -7.552 -7.939 23.933 1.00 96.88 83 PHE A C 1
ATOM 606 O O . PHE A 1 83 ? -8.121 -7.616 24.973 1.00 96.88 83 PHE A O 1
ATOM 613 N N . GLU A 1 84 ? -7.605 -9.189 23.457 1.00 95.38 84 GLU A N 1
ATOM 614 C CA . GLU A 1 84 ? -8.320 -10.284 24.136 1.00 95.38 84 GLU A CA 1
ATOM 615 C C . GLU A 1 84 ? -7.792 -10.541 25.550 1.00 95.38 84 GLU A C 1
ATOM 617 O O . GLU A 1 84 ? -8.564 -10.820 26.467 1.00 95.38 84 GLU A O 1
ATOM 622 N N . GLU A 1 85 ? -6.475 -10.450 25.723 1.00 94.94 85 GLU A N 1
ATOM 623 C CA . GLU A 1 85 ? -5.786 -10.683 26.993 1.00 94.94 85 GLU A CA 1
ATOM 624 C C . GLU A 1 85 ? -5.851 -9.466 27.936 1.00 94.94 85 GLU A C 1
ATOM 626 O O . GLU A 1 85 ? -5.477 -9.575 29.104 1.00 94.94 85 GLU A O 1
ATOM 631 N N . GLY A 1 86 ? -6.371 -8.324 27.466 1.00 94.50 86 GLY A N 1
ATOM 632 C CA . GLY A 1 86 ? -6.433 -7.070 28.222 1.00 94.50 86 GLY A CA 1
ATOM 633 C C . GLY A 1 86 ? -5.092 -6.332 28.319 1.00 94.50 86 GLY A C 1
ATOM 634 O O . GLY A 1 86 ? -4.970 -5.371 29.073 1.00 94.50 86 GLY A O 1
ATOM 635 N N . GLU A 1 87 ? -4.088 -6.754 27.550 1.00 96.38 87 GLU A N 1
ATOM 636 C CA . GLU A 1 87 ? -2.763 -6.128 27.503 1.00 96.38 87 GLU A CA 1
ATOM 637 C C . GLU A 1 87 ? -2.769 -4.820 26.703 1.00 96.38 87 GLU A C 1
ATOM 639 O O . GLU A 1 87 ? -1.890 -3.975 26.884 1.00 96.38 87 GLU A O 1
ATOM 644 N N . THR A 1 88 ? -3.766 -4.604 25.840 1.00 97.00 88 THR A N 1
ATOM 645 C CA . THR A 1 88 ? -4.017 -3.302 25.215 1.00 97.00 88 THR A CA 1
ATOM 646 C C . THR A 1 88 ? -5.443 -2.812 25.439 1.00 97.00 88 THR A C 1
ATOM 648 O O . THR A 1 88 ? -6.392 -3.592 25.453 1.00 97.00 88 THR A O 1
ATOM 651 N N . ALA A 1 89 ? -5.598 -1.499 25.603 1.00 95.25 89 ALA A N 1
ATOM 652 C CA . ALA A 1 89 ? -6.899 -0.876 25.821 1.00 95.25 89 ALA A CA 1
ATOM 653 C C . ALA A 1 89 ? -7.695 -0.633 24.531 1.00 95.25 89 ALA A C 1
ATOM 655 O O . ALA A 1 89 ? -8.919 -0.535 24.580 1.00 95.25 89 ALA A O 1
ATOM 656 N N . MET A 1 90 ? -7.014 -0.488 23.393 1.00 95.81 90 MET A N 1
ATOM 657 C CA . MET A 1 90 ? -7.627 -0.175 22.102 1.00 95.81 90 MET A CA 1
ATOM 658 C C . MET A 1 90 ? -6.956 -0.976 20.993 1.00 95.81 90 MET A C 1
ATOM 660 O O . MET A 1 90 ? -5.755 -1.232 21.034 1.00 95.81 90 MET A O 1
ATOM 664 N N . LEU A 1 91 ? -7.726 -1.319 19.967 1.00 96.06 91 LEU A N 1
ATOM 665 C CA . LEU A 1 91 ? -7.255 -2.037 18.791 1.00 96.06 91 LEU A CA 1
ATOM 666 C C . LEU A 1 91 ? -7.832 -1.384 17.537 1.00 96.06 91 LEU A C 1
ATOM 668 O O . LEU A 1 91 ? -9.045 -1.208 17.438 1.00 96.06 91 LEU A O 1
ATOM 672 N N . ILE A 1 92 ? -6.982 -1.088 16.555 1.00 95.69 92 ILE A N 1
ATOM 673 C CA . ILE A 1 92 ? -7.445 -0.747 15.205 1.00 95.69 92 ILE A CA 1
ATOM 674 C C . ILE A 1 92 ? -7.523 -2.035 14.385 1.00 95.69 92 ILE A C 1
ATOM 676 O O . ILE A 1 92 ? -6.519 -2.711 14.155 1.00 95.69 92 ILE A O 1
ATOM 680 N N . THR A 1 93 ? -8.731 -2.383 13.947 1.00 93.94 93 THR A N 1
ATOM 681 C CA . THR A 1 93 ? -8.993 -3.577 13.138 1.00 93.94 93 THR A CA 1
ATOM 682 C C . THR A 1 93 ? -10.246 -3.412 12.274 1.00 93.94 93 THR A C 1
ATOM 684 O O . THR A 1 93 ? -10.821 -2.326 12.206 1.00 93.94 93 THR A O 1
ATOM 687 N N . GLY A 1 94 ? -10.665 -4.477 11.592 1.00 93.31 94 GLY A N 1
ATOM 688 C CA . GLY A 1 94 ? -11.847 -4.497 10.742 1.00 93.31 94 GLY A CA 1
ATOM 689 C C . GLY A 1 94 ? -12.828 -5.626 11.067 1.00 93.31 94 GLY A C 1
ATOM 690 O O . GLY A 1 94 ? -12.621 -6.420 11.989 1.00 93.31 94 GLY A O 1
ATOM 691 N N . PRO A 1 95 ? -13.913 -5.730 10.281 1.00 93.06 95 PRO A N 1
ATOM 692 C CA . PRO A 1 95 ? -15.045 -6.599 10.593 1.00 93.06 95 PRO A CA 1
ATOM 693 C C . PRO A 1 95 ? -14.739 -8.102 10.519 1.00 93.06 95 PRO A C 1
ATOM 695 O O . PRO A 1 95 ? -15.531 -8.896 11.020 1.00 93.06 95 PRO A O 1
ATOM 698 N N . TRP A 1 96 ? -13.592 -8.513 9.969 1.00 92.31 96 TRP A N 1
ATOM 699 C CA . TRP A 1 96 ? -13.159 -9.919 9.929 1.00 92.31 96 TRP A CA 1
ATOM 700 C C . TRP A 1 96 ? -12.906 -10.531 11.317 1.00 92.31 96 TRP A C 1
ATOM 702 O O . TRP A 1 96 ? -12.866 -11.752 11.440 1.00 92.31 96 TRP A O 1
ATOM 712 N N . PHE A 1 97 ? -12.758 -9.718 12.370 1.00 93.00 97 PHE A N 1
ATOM 713 C CA . PHE A 1 97 ? -12.696 -10.204 13.751 1.00 93.00 97 PHE A CA 1
ATOM 714 C C . PHE A 1 97 ? -14.006 -10.030 14.539 1.00 93.00 97 PHE A C 1
ATOM 716 O O . PHE A 1 97 ? -14.021 -10.303 15.738 1.00 93.00 97 PHE A O 1
ATOM 723 N N . SER A 1 98 ? -15.120 -9.645 13.902 1.00 91.44 98 SER A N 1
ATOM 724 C CA . SER A 1 98 ? -16.401 -9.409 14.598 1.00 91.44 98 SER A CA 1
ATOM 725 C C . SER A 1 98 ? -16.886 -10.628 15.383 1.00 91.44 98 SER A C 1
ATOM 727 O O . SER A 1 98 ? -17.302 -10.497 16.531 1.00 91.44 98 SER A O 1
ATOM 729 N N . GLN A 1 99 ? -16.800 -11.826 14.798 1.00 90.19 99 GLN A N 1
ATOM 730 C CA . GLN A 1 99 ? -17.190 -13.043 15.513 1.00 90.19 99 GLN A CA 1
ATOM 731 C C . GLN A 1 99 ? -16.202 -13.367 16.638 1.00 90.19 99 GLN A C 1
ATOM 733 O O . GLN A 1 99 ? -16.612 -13.663 17.757 1.00 90.19 99 GLN A O 1
ATOM 738 N N . ARG A 1 100 ? -14.897 -13.230 16.364 1.00 92.81 100 ARG A N 1
ATOM 739 C CA . ARG A 1 100 ? -13.842 -13.478 17.351 1.00 92.81 100 ARG A CA 1
ATOM 740 C C . ARG A 1 100 ? -14.029 -12.599 18.587 1.00 92.81 100 ARG A C 1
ATOM 742 O O . ARG A 1 100 ? -13.980 -13.121 19.693 1.00 92.81 100 ARG A O 1
ATOM 749 N N . ILE A 1 101 ? -14.312 -11.301 18.425 1.00 92.25 101 ILE A N 1
ATOM 750 C CA . ILE A 1 101 ? -14.493 -10.421 19.586 1.00 92.25 101 ILE A CA 1
ATOM 751 C C . ILE A 1 101 ? -15.726 -10.797 20.413 1.00 92.25 101 ILE A C 1
ATOM 753 O O . ILE A 1 101 ? -15.653 -10.791 21.640 1.00 92.25 101 ILE A O 1
ATOM 757 N N . VAL A 1 102 ? -16.828 -11.204 19.773 1.00 91.81 102 VAL A N 1
ATOM 758 C CA . VAL A 1 102 ? -18.023 -11.701 20.477 1.00 91.81 102 VAL A CA 1
ATOM 759 C C . VAL A 1 102 ? -17.684 -12.940 21.306 1.00 91.81 102 VAL A C 1
ATOM 761 O O . VAL A 1 102 ? -18.079 -13.024 22.471 1.00 91.81 102 VAL A O 1
ATOM 764 N N . ASP A 1 103 ? -16.914 -13.865 20.737 1.00 93.44 103 ASP A N 1
ATOM 765 C CA . ASP A 1 103 ? -16.557 -15.130 21.383 1.00 93.44 103 ASP A CA 1
ATOM 766 C C . ASP A 1 103 ? -15.649 -14.943 22.612 1.00 93.44 103 ASP A C 1
ATOM 768 O O . ASP A 1 103 ? -15.675 -15.771 23.526 1.00 93.44 103 ASP A O 1
ATOM 772 N N . THR A 1 104 ? -14.883 -13.848 22.676 1.00 93.75 104 THR A N 1
ATOM 773 C CA . THR A 1 104 ? -14.012 -13.545 23.829 1.00 93.75 104 THR A CA 1
ATOM 774 C C . THR A 1 104 ? -14.797 -13.206 25.096 1.00 93.75 104 THR A C 1
ATOM 776 O O . THR A 1 104 ? -14.304 -13.409 26.206 1.00 93.75 104 THR A O 1
ATOM 779 N N . GLY A 1 105 ? -16.015 -12.668 24.953 1.00 93.56 105 GLY A N 1
ATOM 780 C CA . GLY A 1 105 ? -16.804 -12.136 26.065 1.00 93.56 105 GLY A CA 1
ATOM 781 C C . GLY A 1 105 ? -16.216 -10.882 26.728 1.00 93.56 105 GLY A C 1
ATOM 782 O O . GLY A 1 105 ? -16.710 -10.478 27.785 1.00 93.56 105 GLY A O 1
ATOM 783 N N . VAL A 1 106 ? -15.182 -10.266 26.142 1.00 93.25 106 VAL A N 1
ATOM 784 C CA . VAL A 1 106 ? -14.647 -8.972 26.588 1.00 93.25 106 VAL A CA 1
ATOM 785 C C . VAL A 1 106 ? -15.734 -7.905 26.438 1.00 93.25 106 VAL A C 1
ATOM 787 O O . VAL A 1 106 ? -16.538 -7.943 25.510 1.00 93.25 106 VAL A O 1
ATOM 790 N N . ASN A 1 107 ? -15.785 -6.939 27.357 1.00 94.25 107 ASN A N 1
ATOM 791 C CA . ASN A 1 107 ? -16.628 -5.761 27.165 1.00 94.25 107 ASN A CA 1
ATOM 792 C C . ASN A 1 107 ? -15.918 -4.810 26.199 1.00 94.25 107 ASN A C 1
ATOM 794 O O . ASN A 1 107 ? -14.867 -4.278 26.544 1.00 94.25 107 ASN A O 1
ATOM 798 N N . TYR A 1 108 ? -16.498 -4.583 25.024 1.00 95.88 108 TYR A N 1
ATOM 799 C CA . TYR A 1 108 ? -15.923 -3.725 23.990 1.00 95.88 108 TYR A CA 1
ATOM 800 C C . TYR A 1 108 ? -16.959 -2.754 23.418 1.00 95.88 108 TYR A C 1
ATOM 802 O O . TYR A 1 108 ? -18.170 -2.946 23.558 1.00 95.88 108 TYR A O 1
ATOM 810 N N . SER A 1 109 ? -16.456 -1.729 22.740 1.00 95.69 109 SER A N 1
ATOM 811 C CA . SER A 1 109 ? -17.192 -0.909 21.783 1.00 95.69 109 SER A CA 1
ATOM 812 C C . SER A 1 109 ? -16.392 -0.823 20.485 1.00 95.69 109 SER A C 1
ATOM 814 O O . SER A 1 109 ? -15.176 -1.012 20.477 1.00 95.69 109 SER A O 1
ATOM 816 N N . ILE A 1 110 ? -17.094 -0.593 19.379 1.00 95.88 110 ILE A N 1
ATOM 817 C CA . ILE A 1 110 ? -16.492 -0.242 18.094 1.00 95.88 110 ILE A CA 1
ATOM 818 C C . ILE A 1 110 ? -16.889 1.207 17.851 1.00 95.88 110 ILE A C 1
ATOM 820 O O . ILE A 1 110 ? -18.078 1.522 17.795 1.00 95.88 110 ILE A O 1
ATOM 824 N N . ASP A 1 111 ? -15.897 2.075 17.733 1.00 95.50 111 ASP A N 1
ATOM 825 C CA . ASP A 1 111 ? -16.089 3.515 17.628 1.00 95.50 111 ASP A CA 1
ATOM 826 C C . ASP A 1 111 ? -15.348 4.061 16.400 1.00 95.50 111 ASP A C 1
ATOM 828 O O . ASP A 1 111 ? -14.407 3.424 15.910 1.00 95.50 111 ASP A O 1
ATOM 832 N N . PRO A 1 112 ? -15.753 5.231 15.875 1.00 94.19 112 PRO A N 1
ATOM 833 C CA . PRO A 1 112 ? -14.994 5.898 14.831 1.00 94.19 112 PRO A CA 1
ATOM 834 C C . PRO A 1 112 ? -13.562 6.196 15.271 1.00 94.19 112 PRO A C 1
ATOM 836 O O . PRO A 1 112 ? -13.305 6.521 16.433 1.00 94.19 112 PRO A O 1
ATOM 839 N N . LEU A 1 113 ? -12.633 6.124 14.319 1.00 92.56 113 LEU A N 1
ATOM 840 C CA . LEU A 1 113 ? -11.234 6.450 14.564 1.00 92.56 113 LEU A CA 1
ATOM 841 C C . LEU A 1 113 ? -11.100 7.924 14.972 1.00 92.56 113 LEU A C 1
ATOM 843 O O . LEU A 1 113 ? -11.530 8.794 14.209 1.00 92.56 113 LEU A O 1
ATOM 847 N N . PRO A 1 114 ? -10.492 8.232 16.132 1.00 92.38 114 PRO A N 1
ATOM 848 C CA . PRO A 1 114 ? -10.268 9.611 16.544 1.00 92.38 114 PRO A CA 1
ATOM 849 C C . PRO A 1 114 ? -9.442 10.387 15.513 1.00 92.38 114 PRO A C 1
ATOM 851 O O . PRO A 1 114 ? -8.514 9.846 14.911 1.00 92.38 114 PRO A O 1
ATOM 854 N N . GLY A 1 115 ? -9.786 11.656 15.310 1.00 94.38 115 GLY A N 1
ATOM 855 C CA . GLY A 1 115 ? -8.970 12.583 14.533 1.00 94.38 115 GLY A CA 1
ATOM 856 C C . GLY A 1 115 ? -7.799 13.148 15.337 1.00 94.38 115 GLY A C 1
ATOM 857 O O . GLY A 1 115 ? -7.652 12.884 16.533 1.00 94.38 115 GLY A O 1
ATOM 858 N N . ALA A 1 116 ? -6.974 13.961 14.680 1.00 95.06 116 ALA A N 1
ATOM 859 C CA . ALA A 1 116 ? -5.893 14.690 15.334 1.00 95.06 116 ALA A CA 1
ATOM 860 C C . ALA A 1 116 ? -6.371 16.078 15.788 1.00 95.06 116 ALA A C 1
ATOM 862 O O . ALA A 1 116 ? -7.015 16.811 15.031 1.00 95.06 116 ALA A O 1
ATOM 863 N N . GLU A 1 117 ? -6.049 16.448 17.032 1.00 92.62 117 GLU A N 1
ATOM 864 C CA . GLU A 1 117 ? -6.498 17.704 17.641 1.00 92.62 117 GLU A CA 1
ATOM 865 C C . GLU A 1 117 ? -6.126 18.917 16.774 1.00 92.62 117 GLU A C 1
ATOM 867 O O . GLU A 1 117 ? -4.971 19.118 16.409 1.00 92.62 117 GLU A O 1
ATOM 872 N N . GLY A 1 118 ? -7.125 19.740 16.443 1.00 92.81 118 GLY A N 1
ATOM 873 C CA . GLY A 1 118 ? -6.938 20.930 15.610 1.00 92.81 118 GLY A CA 1
ATOM 874 C C . GLY A 1 118 ? -6.779 20.658 14.109 1.00 92.81 118 GLY A C 1
ATOM 875 O O . GLY A 1 118 ? -6.673 21.623 13.354 1.00 92.81 118 GLY A O 1
ATOM 876 N N . ILE A 1 119 ? -6.808 19.393 13.676 1.00 94.25 119 ILE A N 1
ATOM 877 C CA . ILE A 1 119 ? -6.646 18.988 12.273 1.00 94.25 119 ILE A CA 1
ATOM 878 C C . ILE A 1 119 ? -7.925 18.333 11.746 1.00 94.25 119 ILE A C 1
ATOM 880 O O . ILE A 1 119 ? -8.513 18.816 10.779 1.00 94.25 119 ILE A O 1
ATOM 884 N N . SER A 1 120 ? -8.391 17.262 12.389 1.00 94.25 120 SER A N 1
ATOM 885 C CA . SER A 1 120 ? -9.579 16.516 11.963 1.00 94.25 120 SER A CA 1
ATOM 886 C C . SER A 1 120 ? -10.385 16.017 13.159 1.00 94.25 120 SER A C 1
ATOM 888 O O . SER A 1 120 ? -9.864 15.834 14.256 1.00 94.25 120 SER A O 1
ATOM 890 N N . GLU A 1 121 ? -11.684 15.793 12.954 1.00 92.50 121 GLU A N 1
ATOM 891 C CA . GLU A 1 121 ? -12.529 15.165 13.977 1.00 92.50 121 GLU A CA 1
ATOM 892 C C . GLU A 1 121 ? -12.350 13.641 14.007 1.00 92.50 121 GLU A C 1
ATOM 894 O O . GLU A 1 121 ? -12.472 13.031 15.069 1.00 92.50 121 GLU A O 1
ATOM 899 N N . GLN A 1 122 ? -12.065 13.029 12.850 1.00 93.94 122 GLN A N 1
ATOM 900 C CA . GLN A 1 122 ? -11.954 11.580 12.673 1.00 93.94 122 GLN A CA 1
ATOM 901 C C . GLN A 1 122 ? -10.880 11.220 11.643 1.00 93.94 122 GLN A C 1
ATOM 903 O O . GLN A 1 122 ? -10.790 11.852 10.586 1.00 93.94 122 GLN A O 1
ATOM 908 N N . GLY A 1 123 ? -10.127 10.155 11.923 1.00 95.44 123 GLY A N 1
ATOM 909 C CA . GLY A 1 123 ? -9.297 9.4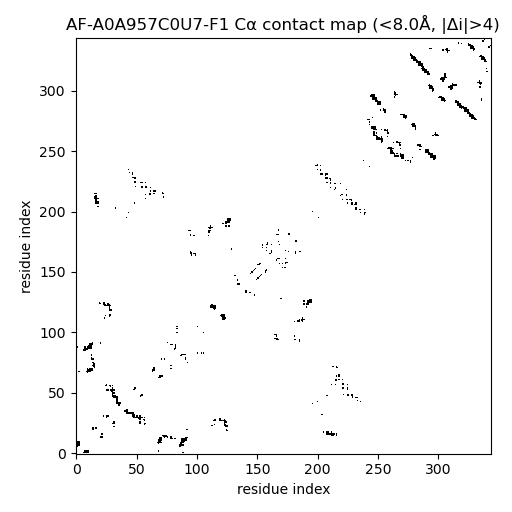75 10.931 1.00 95.44 123 GLY A CA 1
ATOM 910 C C . GLY A 1 123 ? -10.160 8.773 9.883 1.00 95.44 123 GLY A C 1
ATOM 911 O O . GLY A 1 123 ? -11.269 8.328 10.179 1.00 95.44 123 GLY A O 1
ATOM 912 N N . SER A 1 124 ? -9.679 8.696 8.645 1.00 95.56 124 SER A N 1
ATOM 913 C CA . SER A 1 124 ? -10.422 8.122 7.515 1.00 95.56 124 SER A CA 1
ATOM 914 C C . SER A 1 124 ? -9.784 6.799 7.077 1.00 95.56 124 SER A C 1
ATOM 916 O O . SER A 1 124 ? -8.702 6.807 6.485 1.00 95.56 124 SER A O 1
ATOM 918 N N . PRO A 1 125 ? -10.407 5.639 7.348 1.00 95.75 125 PRO A N 1
ATOM 919 C CA . PRO A 1 125 ? -9.863 4.361 6.905 1.00 95.75 125 PRO A CA 1
ATOM 920 C C . PRO A 1 125 ? -9.992 4.179 5.393 1.00 95.75 125 PRO A C 1
ATOM 922 O O . PRO A 1 125 ? -10.822 4.815 4.741 1.00 95.75 125 PRO A O 1
ATOM 925 N N . PHE A 1 126 ? -9.211 3.253 4.832 1.00 95.31 126 PHE A N 1
ATOM 926 C CA . PHE A 1 126 ? -9.500 2.768 3.488 1.00 95.31 126 PHE A CA 1
ATOM 927 C C . PHE A 1 126 ? -10.801 1.964 3.473 1.00 95.31 126 PHE A C 1
ATOM 929 O O . PHE A 1 126 ? -11.035 1.105 4.324 1.00 95.31 126 PHE A O 1
ATOM 936 N N . LEU A 1 127 ? -11.625 2.206 2.456 1.00 92.88 127 LEU A N 1
ATOM 937 C CA . LEU A 1 127 ? -12.764 1.368 2.113 1.00 92.88 127 LEU A CA 1
ATOM 938 C C . LEU A 1 127 ? -12.318 0.330 1.079 1.00 92.88 127 LEU A C 1
ATOM 940 O O . LEU A 1 127 ? -12.046 0.665 -0.076 1.00 92.88 127 LEU A O 1
ATOM 944 N N . GLY A 1 128 ? -12.268 -0.933 1.502 1.00 90.50 128 GLY A N 1
ATOM 945 C CA . GLY A 1 128 ? -12.116 -2.086 0.619 1.00 90.50 128 GLY A CA 1
ATOM 946 C C . GLY A 1 128 ? -13.472 -2.712 0.290 1.00 90.50 128 GLY A C 1
ATOM 947 O O . GLY A 1 128 ? -14.266 -2.978 1.190 1.00 90.50 128 GLY A O 1
ATOM 948 N N . ALA A 1 129 ? -13.726 -2.984 -0.990 1.00 88.81 129 ALA A N 1
ATOM 949 C CA . ALA A 1 129 ? -14.896 -3.734 -1.441 1.00 88.81 129 ALA A CA 1
ATOM 950 C C . ALA A 1 129 ? -14.451 -5.080 -2.022 1.00 88.81 129 ALA A C 1
ATOM 952 O O . ALA A 1 129 ? -13.638 -5.130 -2.944 1.00 88.81 129 ALA A O 1
ATOM 953 N N . GLN A 1 130 ? -14.981 -6.177 -1.483 1.00 88.94 130 GLN A N 1
ATOM 954 C CA . GLN A 1 130 ? -14.706 -7.517 -1.996 1.00 88.94 130 GLN A CA 1
ATOM 955 C C . GLN A 1 130 ? -15.706 -7.869 -3.099 1.00 88.94 130 GLN A C 1
ATOM 957 O O . GLN A 1 130 ? -16.899 -7.590 -2.984 1.00 88.94 130 GLN A O 1
ATOM 962 N N . GLY A 1 131 ? -15.219 -8.499 -4.165 1.00 90.06 131 GLY A N 1
ATOM 963 C CA . GLY A 1 131 ? -16.032 -8.878 -5.312 1.00 90.06 131 GLY A CA 1
ATOM 964 C C . GLY A 1 131 ? -15.468 -10.088 -6.043 1.00 90.06 131 GLY A C 1
ATOM 965 O O . GLY A 1 131 ? -14.376 -10.568 -5.745 1.00 90.06 131 GLY A O 1
ATOM 966 N N . VAL A 1 132 ? -16.240 -10.576 -7.009 1.00 91.62 132 VAL A N 1
ATOM 967 C CA . VAL A 1 132 ? -15.846 -11.661 -7.910 1.00 91.62 132 VAL A CA 1
ATOM 968 C C . VAL A 1 132 ? -15.720 -11.115 -9.325 1.00 91.62 132 VAL A C 1
ATOM 970 O O . VAL A 1 132 ? -16.551 -10.324 -9.767 1.00 91.62 132 VAL A O 1
ATOM 973 N N . PHE A 1 133 ? -14.684 -11.551 -10.036 1.00 91.88 133 PHE A N 1
ATOM 974 C CA . PHE A 1 133 ? -14.413 -11.149 -11.412 1.00 91.88 133 PHE A CA 1
ATOM 975 C C . PHE A 1 133 ? -14.437 -12.379 -12.315 1.00 91.88 133 PHE A C 1
ATOM 977 O O . PHE A 1 133 ? -13.918 -13.437 -11.954 1.00 91.88 133 PHE A O 1
ATOM 984 N N . ILE A 1 134 ? -15.028 -12.239 -13.501 1.00 93.31 134 ILE A N 1
ATOM 985 C CA . ILE A 1 134 ? -14.959 -13.258 -14.550 1.00 93.31 134 ILE A CA 1
ATOM 986 C C . ILE A 1 134 ? -13.726 -12.950 -15.396 1.00 93.31 134 ILE A C 1
ATOM 988 O O . ILE A 1 134 ? -13.608 -11.862 -15.956 1.00 93.31 134 ILE A O 1
ATOM 992 N N . SER A 1 135 ? -12.792 -13.898 -15.471 1.00 93.06 135 SER A N 1
ATOM 993 C CA . SER A 1 135 ? -11.601 -13.745 -16.311 1.00 93.06 135 SER A CA 1
ATOM 994 C C . SER A 1 135 ? -11.997 -13.685 -17.783 1.00 93.06 135 SER A C 1
ATOM 996 O O . SER A 1 135 ? -12.642 -14.609 -18.274 1.00 93.06 135 SER A O 1
ATOM 998 N N . ALA A 1 136 ? -11.537 -12.665 -18.509 1.00 90.75 136 ALA A N 1
ATOM 999 C CA . ALA A 1 136 ? -11.750 -12.538 -19.954 1.00 90.75 136 ALA A CA 1
ATOM 1000 C C . ALA A 1 136 ? -11.114 -13.683 -20.772 1.00 90.75 136 ALA A C 1
ATOM 1002 O O . ALA A 1 136 ? -11.514 -13.930 -21.906 1.00 90.75 136 ALA A O 1
ATOM 1003 N N . PHE A 1 137 ? -10.152 -14.403 -20.188 1.00 92.50 137 PHE A N 1
ATOM 1004 C CA . PHE A 1 137 ? -9.438 -15.521 -20.815 1.00 92.50 137 PHE A CA 1
ATOM 1005 C C . PHE A 1 137 ? -9.985 -16.894 -20.406 1.00 92.50 137 PHE A C 1
ATOM 1007 O O . PHE A 1 137 ? -9.431 -17.919 -20.790 1.00 92.50 137 PHE A O 1
ATOM 1014 N N . GLY A 1 138 ? -11.039 -16.940 -19.586 1.00 90.50 138 GLY A N 1
ATOM 1015 C CA . GLY A 1 138 ? -11.609 -18.198 -19.113 1.00 90.50 138 GLY A CA 1
ATOM 1016 C C . GLY A 1 138 ? -12.261 -19.007 -20.237 1.00 90.50 138 GLY A C 1
ATOM 1017 O O . GLY A 1 138 ? -13.071 -18.480 -20.996 1.00 90.50 138 GLY A O 1
ATOM 1018 N N . ASP A 1 139 ? -11.994 -20.312 -20.288 1.00 94.06 139 ASP A N 1
ATOM 1019 C CA . ASP A 1 139 ? -12.574 -21.212 -21.300 1.00 94.06 139 ASP A CA 1
ATOM 1020 C C . ASP A 1 139 ? -14.103 -21.376 -21.171 1.00 94.06 139 ASP A C 1
ATOM 1022 O O . ASP A 1 139 ? -14.789 -21.715 -22.134 1.00 94.06 139 ASP A O 1
ATOM 1026 N N . ASN A 1 140 ? -14.659 -21.139 -19.975 1.00 95.75 140 ASN A N 1
ATOM 1027 C CA . ASN A 1 140 ? -16.058 -21.419 -19.627 1.00 95.75 140 ASN A CA 1
ATOM 1028 C C . ASN A 1 140 ? -16.860 -20.144 -19.304 1.00 95.75 140 ASN A C 1
ATOM 1030 O O . ASN A 1 140 ? -17.544 -20.092 -18.282 1.00 95.75 140 ASN A O 1
ATOM 1034 N N . GLN A 1 141 ? -16.785 -19.127 -20.172 1.00 95.19 141 GLN A N 1
ATOM 1035 C CA . GLN A 1 141 ? -17.414 -17.808 -19.967 1.00 95.19 141 GLN A CA 1
ATOM 1036 C C . GLN A 1 141 ? -18.880 -17.891 -19.520 1.00 95.19 141 GLN A C 1
ATOM 1038 O O . GLN A 1 141 ? -19.226 -17.419 -18.444 1.00 95.19 141 GLN A O 1
ATOM 1043 N N . LEU A 1 142 ? -19.729 -18.579 -20.293 1.00 95.19 142 LEU A N 1
ATOM 1044 C CA . LEU A 1 142 ? -21.168 -18.652 -20.014 1.00 95.19 142 LEU A CA 1
ATOM 1045 C C . LEU A 1 142 ? -21.482 -19.330 -18.670 1.00 95.19 142 LEU A C 1
ATOM 1047 O O . LEU A 1 142 ? -22.424 -18.948 -17.985 1.00 95.19 142 LEU A O 1
ATOM 1051 N N . LEU A 1 143 ? -20.699 -20.343 -18.283 1.00 96.75 143 LEU A N 1
ATOM 1052 C CA . LEU A 1 143 ? -20.888 -21.018 -16.999 1.00 96.75 143 LEU A CA 1
ATOM 1053 C C . LEU A 1 143 ? -20.467 -20.115 -15.834 1.00 96.75 143 LEU A C 1
ATOM 1055 O O . LEU A 1 143 ? -21.121 -20.122 -14.795 1.00 96.75 143 LEU A O 1
ATOM 1059 N N . ALA A 1 144 ? -19.388 -19.346 -16.005 1.00 96.75 144 ALA A N 1
ATOM 1060 C CA . ALA A 1 144 ? -18.951 -18.369 -15.016 1.00 96.75 144 ALA A CA 1
ATOM 1061 C C . ALA A 1 144 ? -19.983 -17.242 -14.855 1.00 96.75 144 ALA A C 1
ATOM 1063 O O . ALA A 1 144 ? -20.311 -16.886 -13.727 1.00 96.75 144 ALA A O 1
ATOM 1064 N N . GLU A 1 145 ? -20.548 -16.740 -15.955 1.00 95.31 145 GLU A N 1
ATOM 1065 C CA . GLU A 1 145 ? -21.644 -15.763 -15.930 1.00 95.31 145 GLU A CA 1
ATOM 1066 C C . GLU A 1 145 ? -22.877 -16.316 -15.213 1.00 95.31 145 GLU A C 1
ATOM 1068 O O . GLU A 1 145 ? -23.405 -15.659 -14.319 1.00 95.31 145 GLU A O 1
ATOM 1073 N N . GLU A 1 146 ? -23.309 -17.537 -15.536 1.00 96.50 146 GLU A N 1
ATOM 1074 C CA . GLU A 1 146 ? -24.451 -18.170 -14.865 1.00 96.50 146 GLU A CA 1
ATOM 1075 C C . GLU A 1 146 ? -24.184 -18.387 -13.371 1.00 96.50 146 GLU A C 1
ATOM 1077 O O . GLU A 1 146 ? -25.061 -18.152 -12.544 1.00 96.50 146 GLU A O 1
ATOM 1082 N N . PHE A 1 147 ? -22.969 -18.783 -12.987 1.00 96.69 147 PHE A N 1
ATOM 1083 C CA . PHE A 1 147 ? -22.606 -18.881 -11.576 1.00 96.69 147 PHE A CA 1
ATOM 1084 C C . PHE A 1 147 ? -22.672 -17.515 -10.885 1.00 96.69 147 PHE A C 1
ATOM 1086 O O . PHE A 1 147 ? -23.272 -17.396 -9.816 1.00 96.69 147 PHE A O 1
ATOM 1093 N N . VAL A 1 148 ? -22.081 -16.478 -11.485 1.00 96.19 148 VAL A N 1
ATOM 1094 C CA . VAL A 1 148 ? -22.035 -15.144 -10.878 1.00 96.19 148 VAL A CA 1
ATOM 1095 C C . VAL A 1 148 ? -23.432 -14.537 -10.790 1.00 96.19 148 VAL A C 1
ATOM 1097 O O . VAL A 1 148 ? -23.831 -14.114 -9.711 1.00 96.19 148 VAL A O 1
ATOM 1100 N N . TYR A 1 149 ? -24.199 -14.517 -11.877 1.00 94.25 149 TYR A N 1
ATOM 1101 C CA . TYR A 1 149 ? -25.495 -13.835 -11.927 1.00 94.25 149 TYR A CA 1
ATOM 1102 C C . TYR A 1 149 ? -26.668 -14.697 -11.454 1.00 94.25 149 TYR A C 1
ATOM 1104 O O . TYR A 1 149 ? -27.622 -14.170 -10.887 1.00 94.25 149 TYR A O 1
ATOM 1112 N N . GLY A 1 150 ? -26.616 -16.008 -11.686 1.00 95.56 150 GLY A N 1
ATOM 1113 C CA . GLY A 1 150 ? -27.691 -16.942 -11.345 1.00 95.56 150 GLY A CA 1
ATOM 1114 C C . GLY A 1 150 ? -27.602 -17.510 -9.928 1.00 95.56 150 GLY A C 1
ATOM 1115 O O . GLY A 1 150 ? -28.621 -17.932 -9.383 1.00 95.56 150 GLY A O 1
ATOM 1116 N N . PHE A 1 151 ? -26.414 -17.513 -9.310 1.00 95.75 151 PHE A N 1
ATOM 1117 C CA . PHE A 1 151 ? -26.208 -18.095 -7.979 1.00 95.75 151 PHE A CA 1
ATOM 1118 C C . PHE A 1 151 ? -25.531 -17.142 -6.986 1.00 95.75 151 PHE A C 1
ATOM 1120 O O . PHE A 1 151 ? -26.072 -16.921 -5.900 1.00 95.75 151 PHE A O 1
ATOM 1127 N N . PHE A 1 152 ? -24.374 -16.571 -7.330 1.00 95.06 152 PHE A N 1
ATOM 1128 C CA . PHE A 1 152 ? -23.563 -15.787 -6.394 1.00 95.06 152 PHE A CA 1
ATOM 1129 C C . PHE A 1 152 ? -24.211 -14.439 -6.050 1.00 95.06 152 PHE A C 1
ATOM 1131 O O . PHE A 1 152 ? -24.481 -14.165 -4.886 1.00 95.06 152 PHE A O 1
ATOM 1138 N N . ALA A 1 153 ? -24.513 -13.617 -7.056 1.00 94.50 153 ALA A N 1
ATOM 1139 C CA . ALA A 1 153 ? -25.119 -12.292 -6.928 1.00 94.50 153 ALA A CA 1
ATOM 1140 C C . ALA A 1 153 ? -26.643 -12.370 -6.719 1.00 94.50 153 ALA A C 1
ATOM 1142 O O . ALA A 1 153 ? -27.429 -11.760 -7.443 1.00 94.50 153 ALA A O 1
ATOM 1143 N N . THR A 1 154 ? -27.065 -13.159 -5.733 1.00 95.38 154 THR A N 1
ATOM 1144 C CA . THR A 1 154 ? -28.467 -13.324 -5.337 1.00 95.38 154 THR A CA 1
ATOM 1145 C C . THR A 1 154 ? -28.653 -12.921 -3.880 1.00 95.38 154 THR A C 1
ATOM 1147 O O . THR A 1 154 ? -27.719 -13.001 -3.083 1.00 95.38 154 THR A O 1
ATOM 1150 N N . GLN A 1 155 ? -29.871 -12.507 -3.512 1.00 95.38 155 GLN A N 1
ATOM 1151 C CA . GLN A 1 155 ? -30.182 -12.139 -2.127 1.00 95.38 155 GLN A CA 1
ATOM 1152 C C . GLN A 1 155 ? -29.861 -13.275 -1.151 1.00 95.38 155 GLN A C 1
ATOM 1154 O O . GLN A 1 155 ? -29.240 -13.031 -0.122 1.00 95.38 155 GLN A O 1
ATOM 1159 N N . ASP A 1 156 ? -30.271 -14.501 -1.479 1.00 95.19 156 ASP A N 1
ATOM 1160 C CA . ASP A 1 156 ? -30.104 -15.656 -0.596 1.00 95.19 156 ASP A CA 1
ATOM 1161 C C . ASP A 1 156 ? -28.622 -15.978 -0.375 1.00 95.19 156 ASP A C 1
ATOM 1163 O O . ASP A 1 156 ? -28.206 -16.200 0.761 1.00 95.19 156 ASP A O 1
ATOM 1167 N N . THR A 1 157 ? -27.802 -15.943 -1.432 1.00 95.75 157 THR A N 1
ATOM 1168 C CA . THR A 1 157 ? -26.358 -16.182 -1.301 1.00 95.75 157 THR A CA 1
ATOM 1169 C C . THR A 1 157 ? -25.664 -15.042 -0.557 1.00 95.75 157 THR A C 1
ATOM 1171 O O . THR A 1 157 ? -24.832 -15.308 0.307 1.00 95.75 157 THR A O 1
ATOM 1174 N N . MET A 1 158 ? -26.017 -13.782 -0.826 1.00 95.75 158 MET A N 1
ATOM 1175 C CA . MET A 1 158 ? -25.432 -12.631 -0.124 1.00 95.75 158 MET A CA 1
ATOM 1176 C C . MET A 1 158 ? -25.795 -12.620 1.366 1.00 95.75 158 MET A C 1
ATOM 1178 O O . MET A 1 158 ? -24.928 -12.359 2.198 1.00 95.75 158 MET A O 1
ATOM 1182 N N . GLN A 1 159 ? -27.039 -12.969 1.714 1.00 94.44 159 GLN A N 1
ATOM 1183 C CA . GLN A 1 159 ? -27.455 -13.140 3.107 1.00 94.44 159 GLN A CA 1
ATOM 1184 C C . GLN A 1 159 ? -26.699 -14.300 3.764 1.00 94.44 159 GLN A C 1
ATOM 1186 O O . GLN A 1 159 ? -26.174 -14.139 4.857 1.00 94.44 159 GLN A O 1
ATOM 1191 N N . ALA A 1 160 ? -26.566 -15.441 3.080 1.00 94.50 160 ALA A N 1
ATOM 1192 C CA . ALA A 1 160 ? -25.827 -16.582 3.612 1.00 94.50 160 ALA A CA 1
ATOM 1193 C C . ALA A 1 160 ? -24.338 -16.272 3.844 1.00 94.50 160 ALA A C 1
ATOM 1195 O O . ALA A 1 160 ? -23.769 -16.759 4.819 1.00 94.50 160 ALA A O 1
ATOM 1196 N N . ILE A 1 161 ? -23.700 -15.470 2.983 1.00 93.75 161 ILE A N 1
ATOM 1197 C CA . ILE A 1 161 ? -22.323 -15.002 3.204 1.00 93.75 161 ILE A CA 1
ATOM 1198 C C . ILE A 1 161 ? -22.258 -14.167 4.486 1.00 93.75 161 ILE A C 1
ATOM 1200 O O . ILE A 1 161 ? -21.435 -14.462 5.349 1.00 93.75 161 ILE A O 1
ATOM 1204 N N . TYR A 1 162 ? -23.151 -13.186 4.635 1.00 93.50 162 TYR A N 1
ATOM 1205 C CA . TYR A 1 162 ? -23.195 -12.326 5.818 1.00 93.50 162 TYR A CA 1
ATOM 1206 C C . TYR A 1 162 ? -23.451 -13.110 7.114 1.00 93.50 162 TYR A C 1
ATOM 1208 O O . TYR A 1 162 ? -22.755 -12.903 8.102 1.00 93.50 162 TYR A O 1
ATOM 1216 N N . ASP A 1 163 ? -24.375 -14.072 7.097 1.00 91.38 163 ASP A N 1
ATOM 1217 C CA . ASP A 1 163 ? -24.700 -14.894 8.268 1.00 91.38 163 ASP A CA 1
ATOM 1218 C C . ASP A 1 163 ? -23.515 -15.768 8.743 1.00 91.38 163 ASP A C 1
ATOM 1220 O O . ASP A 1 163 ? -23.510 -16.218 9.889 1.00 91.38 163 ASP A O 1
ATOM 1224 N N . ASN A 1 164 ? -22.526 -16.041 7.877 1.00 91.00 164 ASN A N 1
ATOM 1225 C CA . ASN A 1 164 ? -21.353 -16.872 8.195 1.00 91.00 164 ASN A CA 1
ATOM 1226 C C . ASN A 1 164 ? -20.057 -16.067 8.423 1.00 91.00 164 ASN A C 1
ATOM 1228 O O . ASN A 1 164 ? -19.198 -16.520 9.176 1.00 91.00 164 ASN A O 1
ATOM 1232 N N . ASP A 1 165 ? -19.897 -14.910 7.779 1.00 89.69 165 ASP A N 1
ATOM 1233 C CA . ASP A 1 165 ? -18.790 -13.962 7.982 1.00 89.69 165 ASP A CA 1
ATOM 1234 C C . ASP A 1 165 ? -19.371 -12.533 7.920 1.00 89.69 165 ASP A C 1
ATOM 1236 O O . ASP A 1 165 ? -19.497 -11.976 6.822 1.00 89.69 165 ASP A O 1
ATOM 1240 N N . PRO A 1 166 ? -19.792 -11.953 9.065 1.00 88.75 166 PRO A N 1
ATOM 1241 C CA . PRO A 1 166 ? -20.620 -10.745 9.128 1.00 88.75 166 PRO A CA 1
ATOM 1242 C C . PRO A 1 166 ? -19.831 -9.461 8.831 1.00 88.75 166 PRO A C 1
ATOM 1244 O O . PRO A 1 166 ? -19.677 -8.564 9.662 1.00 88.75 166 PRO A O 1
ATOM 1247 N N . ARG A 1 167 ? -19.325 -9.349 7.604 1.00 91.38 167 ARG A N 1
ATOM 1248 C CA . ARG A 1 167 ? -18.762 -8.119 7.035 1.00 91.38 167 ARG A CA 1
ATOM 1249 C C . ARG A 1 167 ? -19.869 -7.290 6.413 1.00 91.38 167 ARG A C 1
ATOM 1251 O O . ARG A 1 167 ? -20.835 -7.837 5.894 1.00 91.38 167 ARG A O 1
ATOM 1258 N N . ILE A 1 168 ? -19.704 -5.969 6.400 1.00 91.94 168 ILE A N 1
ATOM 1259 C CA . ILE A 1 168 ? -20.696 -5.070 5.801 1.00 91.94 168 ILE A CA 1
ATOM 1260 C C . ILE A 1 168 ? -20.880 -5.428 4.311 1.00 91.94 168 ILE A C 1
ATOM 1262 O O . ILE A 1 168 ? -19.926 -5.312 3.536 1.00 91.94 168 ILE A O 1
ATOM 1266 N N . PRO A 1 169 ? -22.082 -5.860 3.892 1.00 92.56 169 PRO A N 1
ATOM 1267 C CA . PRO A 1 169 ? -22.328 -6.294 2.527 1.00 92.56 169 PRO A CA 1
ATOM 1268 C C . PRO A 1 169 ? -22.510 -5.091 1.595 1.00 92.56 169 PRO A C 1
ATOM 1270 O O . PRO A 1 169 ? -23.199 -4.126 1.920 1.00 92.56 169 PRO A O 1
ATOM 1273 N N . ALA A 1 170 ? -21.970 -5.184 0.377 1.00 91.88 170 ALA A N 1
ATOM 1274 C CA . ALA A 1 170 ? -22.290 -4.237 -0.697 1.00 91.88 170 ALA A CA 1
ATOM 1275 C C . ALA A 1 170 ? -23.725 -4.429 -1.238 1.00 91.88 170 ALA A C 1
ATOM 1277 O O . ALA A 1 170 ? -24.295 -3.535 -1.866 1.00 91.88 170 ALA A O 1
ATOM 1278 N N . TRP A 1 171 ? -24.318 -5.605 -1.002 1.00 93.81 171 TRP A N 1
ATOM 1279 C CA . TRP A 1 171 ? -25.676 -5.939 -1.417 1.00 93.81 171 TRP A CA 1
ATOM 1280 C C . TRP A 1 171 ? -26.702 -5.343 -0.445 1.00 93.81 171 TRP A C 1
ATOM 1282 O O . TRP A 1 171 ? -27.021 -5.936 0.582 1.00 93.81 171 TRP A O 1
ATOM 1292 N N . LEU A 1 172 ? -27.226 -4.161 -0.782 1.00 92.19 172 LEU A N 1
ATOM 1293 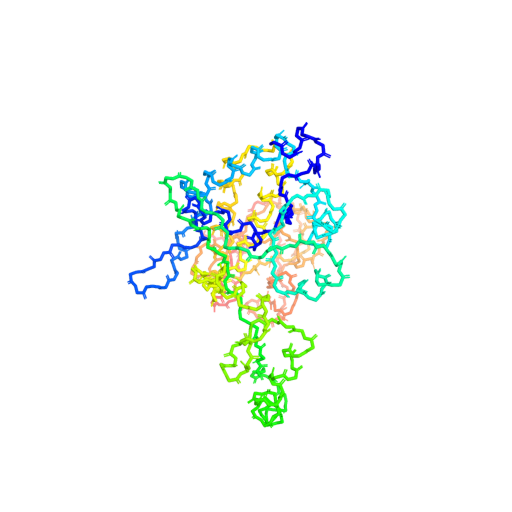C CA . LEU A 1 172 ? -28.013 -3.299 0.118 1.00 92.19 172 LEU A CA 1
ATOM 1294 C C . LEU A 1 172 ? -29.257 -3.941 0.752 1.00 92.19 172 LEU A C 1
ATOM 1296 O O . LEU A 1 172 ? -29.764 -3.429 1.744 1.00 92.19 172 LEU A O 1
ATOM 1300 N N . SER A 1 173 ? -29.797 -5.005 0.160 1.00 93.88 173 SER A N 1
ATOM 1301 C CA . SER A 1 173 ? -30.976 -5.696 0.689 1.00 93.88 173 SER A CA 1
ATOM 1302 C C . SER A 1 173 ? -30.655 -6.780 1.719 1.00 93.88 173 SER A C 1
ATOM 1304 O O . SER A 1 173 ? -31.586 -7.379 2.252 1.00 93.88 173 SER A O 1
ATOM 1306 N N . VAL A 1 174 ? -29.380 -7.053 2.012 1.00 95.06 174 VAL A N 1
ATOM 1307 C CA . VAL A 1 174 ? -28.987 -7.848 3.187 1.00 95.06 174 VAL A CA 1
ATOM 1308 C C . VAL A 1 174 ? -29.261 -7.024 4.446 1.00 95.06 174 VAL A C 1
ATOM 1310 O O . VAL A 1 174 ? -28.801 -5.889 4.564 1.00 95.06 174 VAL A O 1
ATOM 1313 N N . ASP A 1 175 ? -30.043 -7.579 5.371 1.00 90.44 175 ASP A N 1
ATOM 1314 C CA . ASP A 1 175 ? -30.425 -6.882 6.600 1.00 90.44 175 ASP A CA 1
ATOM 1315 C C . ASP A 1 175 ? -29.319 -7.005 7.655 1.00 90.44 175 ASP A C 1
ATOM 1317 O O . ASP A 1 175 ? -29.065 -8.084 8.184 1.00 90.44 175 ASP A O 1
ATOM 1321 N N . THR A 1 176 ? -28.678 -5.880 7.967 1.00 93.25 176 THR A N 1
ATOM 1322 C CA . THR A 1 176 ? -27.652 -5.758 9.016 1.00 93.25 176 THR A CA 1
ATOM 1323 C C . THR A 1 176 ? -28.159 -5.002 10.245 1.00 93.25 176 THR A C 1
ATOM 1325 O O . THR A 1 176 ? -27.397 -4.726 11.174 1.00 93.25 176 THR A O 1
ATOM 1328 N N . SER A 1 177 ? -29.440 -4.615 10.273 1.00 91.19 177 SER A N 1
ATOM 1329 C CA . SER A 1 177 ? -29.981 -3.680 11.271 1.00 91.19 177 SER A CA 1
ATOM 1330 C C . SER A 1 177 ? -29.998 -4.236 12.695 1.00 91.19 177 SER A C 1
ATOM 1332 O O . SER A 1 177 ? -30.018 -3.472 13.661 1.00 91.19 177 SER A O 1
ATOM 1334 N N . THR A 1 178 ? -29.978 -5.562 12.837 1.00 92.00 178 THR A N 1
ATOM 1335 C CA . THR A 1 178 ? -29.965 -6.248 14.133 1.00 92.00 178 THR A CA 1
ATOM 1336 C C . THR A 1 178 ? -28.565 -6.566 14.648 1.00 92.00 178 THR A C 1
ATOM 1338 O O . THR A 1 178 ? -28.442 -6.995 15.793 1.00 92.00 178 THR A O 1
ATOM 1341 N N . ASP A 1 179 ? -27.529 -6.392 13.826 1.00 93.81 179 ASP A N 1
ATOM 1342 C CA . ASP A 1 179 ? -26.141 -6.649 14.200 1.00 93.81 179 ASP A CA 1
ATOM 1343 C C . ASP A 1 179 ? -25.481 -5.352 14.703 1.00 93.81 179 ASP A C 1
ATOM 1345 O O . ASP A 1 179 ? -25.182 -4.454 13.906 1.00 93.81 179 ASP A O 1
ATOM 1349 N N . PRO A 1 180 ? -25.241 -5.223 16.020 1.00 93.88 180 PRO A N 1
ATOM 1350 C CA . PRO A 1 180 ? -24.636 -4.023 16.580 1.00 93.88 180 PRO A CA 1
ATOM 1351 C C . PRO A 1 180 ? -23.211 -3.777 16.066 1.00 93.88 180 PRO A C 1
ATOM 1353 O O . PRO A 1 180 ? -22.830 -2.614 15.927 1.00 93.88 180 PRO A O 1
ATOM 1356 N N . ASN A 1 181 ? -22.444 -4.823 15.736 1.00 94.88 181 ASN A N 1
ATOM 1357 C CA . ASN A 1 181 ? -21.083 -4.670 15.221 1.00 94.88 181 ASN A CA 1
ATOM 1358 C C . ASN A 1 181 ? -21.110 -4.112 13.803 1.00 94.88 181 ASN A C 1
ATOM 1360 O O . ASN A 1 181 ? -20.378 -3.170 13.504 1.00 94.88 181 ASN A O 1
ATOM 1364 N N . ALA A 1 182 ? -22.003 -4.621 12.949 1.00 94.50 182 ALA A N 1
ATOM 1365 C CA . ALA A 1 182 ? -22.190 -4.070 11.611 1.00 94.50 182 ALA A CA 1
ATOM 1366 C C . ALA A 1 182 ? -22.603 -2.590 11.654 1.00 94.50 182 ALA A C 1
ATOM 1368 O O . ALA A 1 182 ? -22.039 -1.782 10.918 1.00 94.50 182 ALA A O 1
ATOM 1369 N N . GLN A 1 183 ? -23.534 -2.207 12.539 1.00 94.25 183 GLN A N 1
ATOM 1370 C CA . GLN A 1 183 ? -23.935 -0.800 12.692 1.00 94.25 183 GLN A CA 1
ATOM 1371 C C . GLN A 1 183 ? -22.783 0.087 13.184 1.00 94.25 183 GLN A C 1
ATOM 1373 O O . GLN A 1 183 ? -22.628 1.216 12.715 1.00 94.25 183 GLN A O 1
ATOM 1378 N N . ALA A 1 184 ? -21.953 -0.419 14.095 1.00 95.06 184 ALA A N 1
ATOM 1379 C CA . ALA A 1 184 ? -20.810 0.320 14.611 1.00 95.06 184 ALA A CA 1
ATOM 1380 C C . ALA A 1 184 ? -19.696 0.487 13.562 1.00 95.06 184 ALA A C 1
ATOM 1382 O O . ALA A 1 184 ? -19.184 1.592 13.386 1.00 95.06 184 ALA A O 1
ATOM 1383 N N . PHE A 1 185 ? -19.379 -0.557 12.788 1.00 94.69 185 PHE A N 1
ATOM 1384 C CA . PHE A 1 185 ? -18.441 -0.445 11.665 1.00 94.69 185 PHE A CA 1
ATOM 1385 C C . PHE A 1 185 ? -18.973 0.462 10.546 1.00 94.69 185 PHE A C 1
ATOM 1387 O O . PHE A 1 185 ? -18.193 1.203 9.951 1.00 94.69 185 PHE A O 1
ATOM 1394 N N . LEU A 1 186 ? -20.286 0.459 10.278 1.00 92.81 186 LEU A N 1
ATOM 1395 C CA . LEU A 1 186 ? -20.909 1.399 9.338 1.00 92.81 186 LEU A CA 1
ATOM 1396 C C . LEU A 1 186 ? -20.706 2.846 9.800 1.00 92.81 186 LEU A C 1
ATOM 1398 O O . LEU A 1 186 ? -20.343 3.700 8.994 1.00 92.81 186 LEU A O 1
ATOM 1402 N N . ALA A 1 187 ? -20.891 3.114 11.096 1.00 92.56 187 ALA A N 1
ATOM 1403 C CA . ALA A 1 187 ? -20.644 4.432 11.669 1.00 92.56 187 ALA A CA 1
ATOM 1404 C C . ALA A 1 187 ? -19.161 4.825 11.563 1.00 92.56 187 ALA A C 1
ATOM 1406 O O . ALA A 1 187 ? -18.860 5.909 11.060 1.00 92.56 187 ALA A O 1
ATOM 1407 N N . ALA A 1 188 ? -18.246 3.931 11.953 1.00 92.56 188 ALA A N 1
ATOM 1408 C CA . ALA A 1 188 ? -16.800 4.156 11.901 1.00 92.56 188 ALA A CA 1
ATOM 1409 C C . ALA A 1 188 ? -16.254 4.336 10.471 1.00 92.56 188 ALA A C 1
ATOM 1411 O O . ALA A 1 188 ? -15.233 4.988 10.282 1.00 92.56 188 ALA A O 1
ATOM 1412 N N . GLY A 1 189 ? -16.934 3.778 9.466 1.00 91.88 189 GLY A N 1
ATOM 1413 C CA . GLY A 1 189 ? -16.568 3.881 8.053 1.00 91.88 189 GLY A CA 1
ATOM 1414 C C . GLY A 1 189 ? -17.237 5.028 7.289 1.00 91.88 189 GLY A C 1
ATOM 1415 O O . GLY A 1 189 ? -17.090 5.094 6.071 1.00 91.88 189 GLY A O 1
ATOM 1416 N N . THR A 1 190 ? -17.982 5.925 7.947 1.00 91.31 190 THR A N 1
ATOM 1417 C CA . THR A 1 190 ? -18.774 6.971 7.258 1.00 91.31 190 THR A CA 1
ATOM 1418 C C . THR A 1 190 ? -17.912 7.912 6.405 1.00 91.31 190 THR A C 1
ATOM 1420 O O . THR A 1 190 ? -18.355 8.375 5.355 1.00 91.31 190 THR A O 1
ATOM 1423 N N . ASN A 1 191 ? -16.683 8.192 6.843 1.00 92.81 191 ASN A N 1
ATOM 1424 C CA . ASN A 1 191 ? -15.696 9.017 6.139 1.00 92.81 191 ASN A CA 1
ATOM 1425 C C . ASN A 1 191 ? -14.631 8.183 5.400 1.00 92.81 191 ASN A C 1
ATOM 1427 O O . ASN A 1 191 ? -13.615 8.737 4.984 1.00 92.81 191 ASN A O 1
ATOM 1431 N N . ALA A 1 192 ? -14.828 6.868 5.255 1.00 94.25 192 ALA A N 1
ATOM 1432 C CA . ALA A 1 192 ? -13.833 5.998 4.644 1.00 94.25 192 ALA A CA 1
ATOM 1433 C C . ALA A 1 192 ? -13.531 6.417 3.198 1.00 94.25 192 ALA A C 1
ATOM 1435 O O . ALA A 1 192 ? -14.423 6.761 2.417 1.00 94.25 192 ALA A O 1
ATOM 1436 N N . ILE A 1 193 ? -12.257 6.353 2.829 1.00 92.31 193 ILE A N 1
ATOM 1437 C CA . ILE A 1 193 ? -11.772 6.720 1.502 1.00 92.31 193 ILE A CA 1
ATOM 1438 C C . ILE A 1 193 ? -11.703 5.446 0.654 1.00 92.31 193 ILE A C 1
ATOM 1440 O O . ILE A 1 193 ? -10.964 4.531 1.021 1.00 92.31 193 ILE A O 1
ATOM 1444 N N . PRO A 1 194 ? -12.420 5.354 -0.485 1.00 91.19 194 PRO A N 1
ATOM 1445 C CA . PRO A 1 194 ? -12.243 4.252 -1.426 1.00 91.19 194 PRO A CA 1
ATOM 1446 C C . PRO A 1 194 ? -10.771 4.084 -1.774 1.00 91.19 194 PRO A C 1
ATOM 1448 O O . PRO A 1 194 ? -10.120 5.044 -2.198 1.00 91.19 194 PRO A O 1
ATOM 1451 N N . MET A 1 195 ? -10.254 2.875 -1.563 1.00 92.00 195 MET A N 1
ATOM 1452 C CA . MET A 1 195 ? -8.872 2.567 -1.902 1.00 92.00 195 MET A CA 1
ATOM 1453 C C . MET A 1 195 ? -8.636 2.855 -3.396 1.00 92.00 195 MET A C 1
ATOM 1455 O O . MET A 1 195 ? -9.489 2.484 -4.212 1.00 92.00 195 MET A O 1
ATOM 1459 N N . PRO A 1 196 ? -7.525 3.518 -3.772 1.00 91.25 196 PRO A N 1
ATOM 1460 C CA . PRO A 1 196 ? -7.218 3.795 -5.169 1.00 91.25 196 PRO A CA 1
ATOM 1461 C C . PRO A 1 196 ? -7.208 2.512 -6.009 1.00 91.25 196 PRO A C 1
ATOM 1463 O O . PRO A 1 196 ? -6.373 1.634 -5.816 1.00 91.25 196 PRO A O 1
ATOM 1466 N N . ALA A 1 197 ? -8.151 2.402 -6.947 1.00 89.38 197 ALA A N 1
ATOM 1467 C CA . ALA A 1 197 ? -8.269 1.272 -7.868 1.00 89.38 197 ALA A CA 1
ATOM 1468 C C . ALA A 1 197 ? -7.475 1.532 -9.162 1.00 89.38 197 ALA A C 1
ATOM 1470 O O . ALA A 1 197 ? -8.012 1.418 -10.264 1.00 89.38 197 ALA A O 1
ATOM 1471 N N . ILE A 1 198 ? -6.212 1.936 -9.007 1.00 90.44 198 ILE A N 1
ATOM 1472 C CA . ILE A 1 198 ? -5.266 2.241 -10.089 1.00 90.44 198 ILE A CA 1
ATOM 1473 C C . ILE A 1 198 ? -4.021 1.348 -9.960 1.00 90.44 198 ILE A C 1
ATOM 1475 O O . ILE A 1 198 ? -3.681 0.978 -8.830 1.00 90.44 198 ILE A O 1
ATOM 1479 N N . PRO A 1 199 ? -3.344 0.987 -11.068 1.00 87.38 199 PRO A N 1
ATOM 1480 C CA . PRO A 1 199 ? -2.145 0.144 -11.031 1.00 87.38 199 PRO A CA 1
ATOM 1481 C C . PRO A 1 199 ? -1.059 0.663 -10.082 1.00 87.38 199 PRO A C 1
ATOM 1483 O O . PRO A 1 199 ? -0.475 -0.112 -9.333 1.00 87.38 199 PRO A O 1
ATOM 1486 N N . GLU A 1 200 ? -0.856 1.978 -10.036 1.00 92.25 200 GLU A N 1
ATOM 1487 C CA . GLU A 1 200 ? 0.163 2.664 -9.238 1.00 92.25 200 GLU A CA 1
ATOM 1488 C C . GLU A 1 200 ? 0.041 2.395 -7.734 1.00 92.25 200 GLU A C 1
ATOM 1490 O O . GLU A 1 200 ? 1.033 2.455 -7.011 1.00 92.25 200 GLU A O 1
ATOM 1495 N N . MET A 1 201 ? -1.145 2.029 -7.238 1.00 93.50 201 MET A N 1
ATOM 1496 C CA . MET A 1 201 ? -1.323 1.683 -5.826 1.00 93.50 201 MET A CA 1
ATOM 1497 C C . MET A 1 201 ? -0.456 0.480 -5.413 1.00 93.50 201 MET A C 1
ATOM 1499 O O . MET A 1 201 ? -0.077 0.377 -4.247 1.00 93.50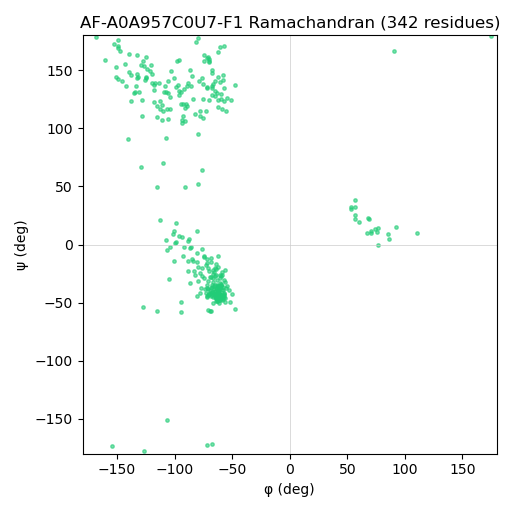 201 MET A O 1
ATOM 1503 N N . SER A 1 202 ? -0.090 -0.421 -6.337 1.00 88.75 202 SER A N 1
ATOM 1504 C CA . SER A 1 202 ? 0.800 -1.544 -6.012 1.00 88.75 202 SER A CA 1
ATOM 1505 C C . SER A 1 202 ? 2.208 -1.098 -5.616 1.00 88.75 202 SER A C 1
ATOM 1507 O O . SER A 1 202 ? 2.856 -1.793 -4.838 1.00 88.75 202 SER A O 1
ATOM 1509 N N . ALA A 1 203 ? 2.663 0.057 -6.110 1.00 89.69 203 ALA A N 1
ATOM 1510 C CA . ALA A 1 203 ? 3.971 0.630 -5.795 1.00 89.69 203 ALA A CA 1
ATOM 1511 C C . ALA A 1 203 ? 4.054 1.196 -4.365 1.00 89.69 203 ALA A C 1
ATOM 1513 O O . ALA A 1 203 ? 5.144 1.402 -3.841 1.00 89.69 203 ALA A O 1
ATOM 1514 N N . VAL A 1 204 ? 2.907 1.434 -3.719 1.00 95.12 204 VAL A N 1
ATOM 1515 C CA . VAL A 1 204 ? 2.828 2.109 -2.415 1.00 95.12 204 VAL A CA 1
ATOM 1516 C C . VAL A 1 204 ? 3.130 1.163 -1.256 1.00 95.12 204 VAL A C 1
ATOM 1518 O O . VAL A 1 204 ? 3.842 1.530 -0.323 1.00 95.12 204 VAL A O 1
ATOM 1521 N N . TRP A 1 205 ? 2.571 -0.049 -1.293 1.00 93.50 205 TRP A N 1
ATOM 1522 C CA . TRP A 1 205 ? 2.459 -0.911 -0.112 1.00 93.50 205 TRP A CA 1
ATOM 1523 C C . TRP A 1 205 ? 3.797 -1.289 0.520 1.00 93.50 205 TRP A C 1
ATOM 1525 O O . TRP A 1 205 ? 3.915 -1.246 1.741 1.00 93.50 205 TRP A O 1
ATOM 1535 N N . ALA A 1 206 ? 4.790 -1.658 -0.294 1.00 92.56 206 ALA A N 1
ATOM 1536 C CA . ALA A 1 206 ? 6.084 -2.111 0.209 1.00 92.56 206 ALA A CA 1
ATOM 1537 C C . ALA A 1 206 ? 6.850 -0.963 0.881 1.00 92.56 206 ALA A C 1
ATOM 1539 O O . ALA A 1 206 ? 7.121 -1.030 2.074 1.00 92.56 206 ALA A O 1
ATOM 1540 N N . ALA A 1 207 ? 7.099 0.127 0.151 1.00 94.12 207 ALA A N 1
ATOM 1541 C CA . ALA A 1 207 ? 7.866 1.264 0.656 1.00 94.12 207 ALA A CA 1
ATOM 1542 C C . ALA A 1 207 ? 7.203 1.932 1.874 1.00 94.12 207 ALA A C 1
ATOM 1544 O O . ALA A 1 207 ? 7.871 2.217 2.868 1.00 94.12 207 ALA A O 1
ATOM 1545 N N . ALA A 1 208 ? 5.880 2.139 1.844 1.00 97.75 208 ALA A N 1
ATOM 1546 C CA . ALA A 1 208 ? 5.164 2.703 2.987 1.00 97.75 208 ALA A CA 1
ATOM 1547 C C . ALA A 1 208 ? 5.147 1.742 4.191 1.00 97.75 208 ALA A C 1
ATOM 1549 O O . ALA A 1 208 ? 5.237 2.187 5.336 1.00 97.75 208 ALA A O 1
ATOM 1550 N N . GLY A 1 209 ? 5.033 0.433 3.954 1.00 97.44 209 GLY A N 1
ATOM 1551 C CA . GLY A 1 209 ? 5.083 -0.575 5.009 1.00 97.44 209 GLY A CA 1
ATOM 1552 C C . GLY A 1 209 ? 6.461 -0.684 5.664 1.00 97.44 209 GLY A C 1
ATOM 1553 O O . GLY A 1 209 ? 6.566 -0.696 6.892 1.00 97.44 209 GLY A O 1
ATOM 1554 N N . ASP A 1 210 ? 7.524 -0.672 4.862 1.00 97.25 210 ASP A N 1
ATOM 1555 C CA . ASP A 1 210 ? 8.911 -0.664 5.333 1.00 97.25 210 ASP A CA 1
ATOM 1556 C C . ASP A 1 210 ? 9.212 0.593 6.149 1.00 97.25 210 ASP A C 1
ATOM 1558 O O . ASP A 1 210 ? 9.784 0.504 7.236 1.00 97.25 210 ASP A O 1
ATOM 1562 N N . ALA A 1 211 ? 8.732 1.752 5.699 1.00 98.25 211 ALA A N 1
ATOM 1563 C CA . ALA A 1 211 ? 8.833 2.985 6.463 1.00 98.25 211 ALA A CA 1
ATOM 1564 C C . ALA A 1 211 ? 8.152 2.895 7.838 1.00 98.25 211 ALA A C 1
ATOM 1566 O O . ALA A 1 211 ? 8.745 3.229 8.865 1.00 98.25 211 ALA A O 1
ATOM 1567 N N . LEU A 1 212 ? 6.918 2.393 7.889 1.00 98.25 212 LEU A N 1
ATOM 1568 C CA . LEU A 1 212 ? 6.202 2.183 9.150 1.00 98.25 212 LEU A CA 1
ATOM 1569 C C . LEU A 1 212 ? 6.923 1.175 10.065 1.00 98.25 212 LEU A C 1
ATOM 1571 O O . LEU A 1 212 ? 6.946 1.352 11.286 1.00 98.25 212 LEU A O 1
ATOM 1575 N N . ASN A 1 213 ? 7.543 0.138 9.494 1.00 97.69 213 ASN A N 1
ATOM 1576 C CA . ASN A 1 213 ? 8.374 -0.808 10.241 1.00 97.69 213 ASN A CA 1
ATOM 1577 C C . ASN A 1 213 ? 9.600 -0.124 10.856 1.00 97.69 213 ASN A C 1
ATOM 1579 O O . ASN A 1 213 ? 9.851 -0.305 12.048 1.00 97.69 213 ASN A O 1
ATOM 1583 N N . LEU A 1 214 ? 10.337 0.676 10.084 1.00 98.25 214 LEU A N 1
ATOM 1584 C CA . LEU A 1 214 ? 11.516 1.409 10.559 1.00 98.25 214 LEU A CA 1
ATOM 1585 C C . LEU A 1 214 ? 11.156 2.405 11.671 1.00 98.25 214 LEU A C 1
ATOM 1587 O O . LEU A 1 214 ? 11.826 2.446 12.704 1.00 98.25 214 LEU A O 1
ATOM 1591 N N . ILE A 1 215 ? 10.034 3.119 11.536 1.00 98.38 215 ILE A N 1
ATOM 1592 C CA . ILE A 1 215 ? 9.511 4.004 12.591 1.00 98.38 215 ILE A CA 1
ATOM 1593 C C . ILE A 1 215 ? 9.260 3.229 13.889 1.00 98.38 215 ILE A C 1
ATOM 1595 O O . ILE A 1 215 ? 9.644 3.683 14.967 1.00 98.38 215 ILE A O 1
ATOM 1599 N N . SER A 1 216 ? 8.679 2.027 13.806 1.00 97.56 216 SER A N 1
ATOM 1600 C CA . SER A 1 216 ? 8.459 1.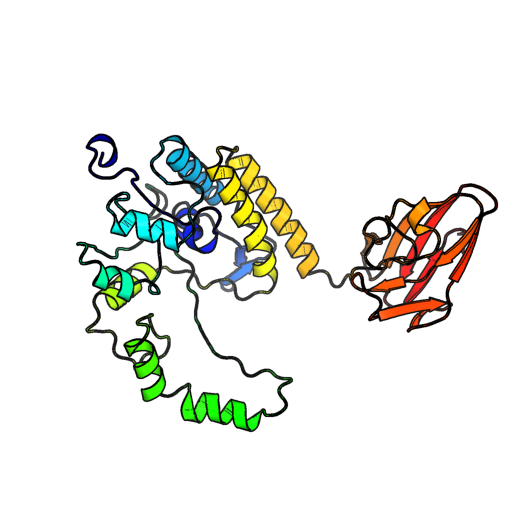182 14.990 1.00 97.56 216 SER A CA 1
ATOM 1601 C C . SER A 1 216 ? 9.755 0.703 15.660 1.00 97.56 216 SER A C 1
ATOM 1603 O O . SER A 1 216 ? 9.749 0.332 16.834 1.00 97.56 216 SER A O 1
ATOM 1605 N N . GLN A 1 217 ? 10.871 0.720 14.927 1.00 97.12 217 GLN A N 1
ATOM 1606 C CA . GLN A 1 217 ? 12.204 0.346 15.404 1.00 97.12 217 GLN A CA 1
ATOM 1607 C C . GLN A 1 217 ? 12.992 1.547 15.953 1.00 97.12 217 GLN A C 1
ATOM 1609 O O . GLN A 1 217 ? 14.085 1.359 16.490 1.00 97.12 217 GLN A O 1
ATOM 1614 N N . GLY A 1 218 ? 12.418 2.753 15.893 1.00 97.19 218 GLY A N 1
ATOM 1615 C CA . GLY A 1 218 ? 13.003 3.981 16.430 1.00 97.19 218 GLY A CA 1
ATOM 1616 C C . GLY A 1 218 ? 13.838 4.780 15.430 1.00 97.19 218 GLY A C 1
ATOM 1617 O O . GLY A 1 218 ? 14.589 5.659 15.855 1.00 97.19 218 GLY A O 1
ATOM 1618 N N . GLU A 1 219 ? 13.729 4.489 14.132 1.00 98.31 219 GLU A N 1
ATOM 1619 C CA . GLU A 1 219 ? 14.342 5.316 13.089 1.00 98.31 219 GLU A CA 1
ATOM 1620 C C . GLU A 1 219 ? 13.640 6.676 12.956 1.00 98.31 219 GLU A C 1
ATOM 1622 O O . GLU A 1 219 ? 12.492 6.855 13.379 1.00 98.31 219 GLU A O 1
ATOM 1627 N N . ASP A 1 220 ? 14.346 7.649 12.369 1.00 98.38 220 ASP A N 1
ATOM 1628 C CA . ASP A 1 220 ? 13.835 9.010 12.197 1.00 98.38 220 ASP A CA 1
ATOM 1629 C C . ASP A 1 220 ? 12.580 9.014 11.302 1.00 98.38 220 ASP A C 1
ATOM 1631 O O . ASP A 1 220 ? 12.664 8.616 10.134 1.00 98.38 220 ASP A O 1
ATOM 1635 N N . PRO A 1 221 ? 11.414 9.451 11.814 1.00 98.00 221 PRO A N 1
ATOM 1636 C CA . PRO A 1 221 ? 10.159 9.337 11.080 1.00 98.00 221 PRO A CA 1
ATOM 1637 C C . PRO A 1 221 ? 10.116 10.211 9.827 1.00 98.00 221 PRO A C 1
ATOM 1639 O O . PRO A 1 221 ? 9.508 9.807 8.837 1.00 98.00 221 PRO A O 1
ATOM 1642 N N . VAL A 1 222 ? 10.785 11.369 9.844 1.00 98.25 222 VAL A N 1
ATOM 1643 C CA . VAL A 1 222 ? 10.795 12.303 8.714 1.00 98.25 222 VAL A CA 1
ATOM 1644 C C . VAL A 1 222 ? 11.586 11.709 7.556 1.00 98.25 222 VAL A C 1
ATOM 1646 O O . VAL A 1 222 ? 11.033 11.481 6.482 1.00 98.25 222 VAL A O 1
ATOM 1649 N N . ALA A 1 223 ? 12.850 11.359 7.801 1.00 98.44 223 ALA A N 1
ATOM 1650 C CA . ALA A 1 223 ? 13.727 10.776 6.792 1.00 98.44 223 ALA A CA 1
ATOM 1651 C C . ALA A 1 223 ? 13.171 9.459 6.233 1.00 98.44 223 ALA A C 1
ATOM 1653 O O . ALA A 1 223 ? 13.316 9.169 5.047 1.00 98.44 223 ALA A O 1
ATOM 1654 N N . THR A 1 224 ? 12.517 8.667 7.084 1.00 98.19 224 THR A N 1
ATOM 1655 C CA . THR A 1 224 ? 11.917 7.391 6.693 1.00 98.19 224 THR A CA 1
ATOM 1656 C C . THR A 1 224 ? 10.740 7.582 5.730 1.00 98.19 224 THR A C 1
ATOM 1658 O O . THR A 1 224 ? 10.661 6.891 4.713 1.00 98.19 224 THR A O 1
ATOM 1661 N N . PHE A 1 225 ? 9.836 8.529 6.005 1.00 98.31 225 PHE A N 1
ATOM 1662 C CA . PHE A 1 225 ? 8.717 8.830 5.104 1.00 98.31 225 PHE A CA 1
ATOM 1663 C C . PHE A 1 225 ? 9.165 9.552 3.832 1.00 98.31 225 PHE A C 1
ATOM 1665 O O . PHE A 1 225 ? 8.652 9.223 2.763 1.00 98.31 225 PHE A O 1
ATOM 1672 N N . ASP A 1 226 ? 10.147 10.455 3.909 1.00 98.44 226 ASP A N 1
ATOM 1673 C CA . ASP A 1 226 ? 10.761 11.078 2.729 1.00 98.44 226 ASP A CA 1
ATOM 1674 C C . ASP A 1 226 ? 11.349 10.013 1.794 1.00 98.44 226 ASP A C 1
ATOM 1676 O O . ASP A 1 226 ? 11.075 10.004 0.592 1.00 98.44 226 ASP A O 1
ATOM 1680 N N . ASN A 1 227 ? 12.096 9.052 2.346 1.00 97.62 227 ASN A N 1
ATOM 1681 C CA . ASN A 1 227 ? 12.677 7.979 1.550 1.00 97.62 227 ASN A CA 1
ATOM 1682 C C . ASN A 1 227 ? 11.611 7.050 0.952 1.00 97.62 227 ASN A C 1
ATOM 1684 O O . ASN A 1 227 ? 11.712 6.685 -0.218 1.00 97.62 227 ASN A O 1
ATOM 1688 N N . ALA A 1 228 ? 10.562 6.704 1.706 1.00 97.88 228 ALA A N 1
ATOM 1689 C CA . ALA A 1 228 ? 9.441 5.953 1.147 1.00 97.88 228 ALA A CA 1
ATOM 1690 C C . ALA A 1 228 ? 8.746 6.724 0.020 1.00 97.88 228 ALA A C 1
ATOM 1692 O O . ALA A 1 228 ? 8.401 6.130 -0.996 1.00 97.88 228 ALA A O 1
ATOM 1693 N N . ASN A 1 229 ? 8.580 8.038 0.156 1.00 97.94 229 ASN A N 1
ATOM 1694 C CA . ASN A 1 229 ? 8.003 8.877 -0.887 1.00 97.94 229 ASN A CA 1
ATOM 1695 C C . ASN A 1 229 ? 8.834 8.831 -2.181 1.00 97.94 229 ASN A C 1
ATOM 1697 O O . ASN A 1 229 ? 8.278 8.622 -3.257 1.00 97.94 229 ASN A O 1
ATOM 1701 N N . GLU A 1 230 ? 10.160 8.952 -2.081 1.00 96.56 230 GLU A N 1
ATOM 1702 C CA . GLU A 1 230 ? 11.077 8.815 -3.223 1.00 96.56 230 GLU A CA 1
ATOM 1703 C C . GLU A 1 230 ? 10.992 7.427 -3.875 1.00 96.56 230 GLU A C 1
ATOM 1705 O O . GLU A 1 230 ? 10.898 7.325 -5.101 1.00 96.56 230 GLU A O 1
ATOM 1710 N N . GLN A 1 231 ? 10.971 6.359 -3.071 1.00 91.12 231 GLN A N 1
ATOM 1711 C CA . GLN A 1 231 ? 10.836 4.988 -3.572 1.00 91.12 231 GLN A CA 1
ATOM 1712 C C . GLN A 1 231 ? 9.496 4.761 -4.281 1.00 91.12 231 GLN A C 1
ATOM 1714 O O . GLN A 1 231 ? 9.462 4.120 -5.329 1.00 91.12 231 GLN A O 1
ATOM 1719 N N . ILE A 1 232 ? 8.400 5.305 -3.744 1.00 95.88 232 ILE A N 1
ATOM 1720 C CA . ILE A 1 232 ? 7.069 5.211 -4.354 1.00 95.88 232 ILE A CA 1
ATOM 1721 C C . ILE A 1 232 ? 7.053 5.941 -5.695 1.00 95.88 232 ILE A C 1
ATOM 1723 O O . ILE A 1 232 ? 6.584 5.373 -6.675 1.00 95.88 232 ILE A O 1
ATOM 1727 N N . ILE A 1 233 ? 7.604 7.155 -5.770 1.00 94.12 233 ILE A N 1
ATOM 1728 C CA . ILE A 1 233 ? 7.706 7.908 -7.030 1.00 94.12 233 ILE A CA 1
ATOM 1729 C C . ILE A 1 233 ? 8.501 7.111 -8.071 1.00 94.12 233 ILE A C 1
ATOM 1731 O O . ILE A 1 233 ? 8.055 6.973 -9.210 1.00 94.12 233 ILE A O 1
ATOM 1735 N N . ALA A 1 234 ? 9.645 6.541 -7.684 1.00 87.81 234 ALA A N 1
ATOM 1736 C CA . ALA A 1 234 ? 10.458 5.721 -8.578 1.00 87.81 234 ALA A CA 1
ATOM 1737 C C . ALA A 1 234 ? 9.709 4.461 -9.045 1.00 87.81 234 ALA A C 1
ATOM 1739 O O . ALA A 1 234 ? 9.700 4.145 -10.232 1.00 87.81 234 ALA A O 1
ATOM 1740 N N . ALA A 1 235 ? 9.027 3.764 -8.136 1.00 86.44 235 ALA A N 1
ATOM 1741 C CA . ALA A 1 235 ? 8.257 2.570 -8.466 1.00 86.44 235 ALA A CA 1
ATOM 1742 C C . ALA A 1 235 ? 7.030 2.882 -9.341 1.00 86.44 235 ALA A C 1
ATOM 1744 O O . ALA A 1 235 ? 6.707 2.106 -10.236 1.00 86.44 235 ALA A O 1
ATOM 1745 N N . ILE A 1 236 ? 6.373 4.026 -9.146 1.00 88.31 236 ILE A N 1
ATOM 1746 C CA . ILE A 1 236 ? 5.291 4.491 -10.024 1.00 88.31 236 ILE A CA 1
ATOM 1747 C C . ILE A 1 236 ? 5.819 4.788 -11.420 1.00 88.31 236 ILE A C 1
ATOM 1749 O O . ILE A 1 236 ? 5.191 4.375 -12.391 1.00 88.31 236 ILE A O 1
ATOM 1753 N N . ALA A 1 237 ? 6.980 5.436 -11.534 1.00 86.00 237 ALA A N 1
ATOM 1754 C CA . ALA A 1 237 ? 7.606 5.667 -12.831 1.00 86.00 237 ALA A CA 1
ATOM 1755 C C . ALA A 1 237 ? 7.861 4.345 -13.573 1.00 86.00 237 ALA A C 1
ATOM 1757 O O . ALA A 1 237 ? 7.631 4.280 -14.775 1.00 86.00 237 ALA A O 1
ATOM 1758 N N . LEU A 1 238 ? 8.233 3.273 -12.861 1.00 79.12 238 LEU A N 1
ATOM 1759 C CA . LEU A 1 238 ? 8.352 1.930 -13.442 1.00 79.12 238 LEU A CA 1
ATOM 1760 C C . LEU A 1 238 ? 6.998 1.336 -13.857 1.00 79.12 238 LEU A C 1
ATOM 1762 O O . LEU A 1 238 ? 6.908 0.730 -14.918 1.00 79.12 238 LEU A O 1
ATOM 1766 N N . VAL A 1 239 ? 5.941 1.511 -13.056 1.00 77.25 239 VAL A N 1
ATOM 1767 C CA . VAL A 1 239 ? 4.579 1.039 -13.392 1.00 77.25 239 VAL A CA 1
ATOM 1768 C C . VAL A 1 239 ? 4.017 1.757 -14.622 1.00 77.25 239 VAL A C 1
ATOM 1770 O O . VAL A 1 239 ? 3.280 1.158 -15.402 1.00 77.25 239 VAL A O 1
ATOM 1773 N N . GLN A 1 240 ? 4.346 3.037 -14.780 1.00 76.00 240 GLN A N 1
ATOM 1774 C CA . GLN A 1 240 ? 3.918 3.865 -15.906 1.00 76.00 240 GLN A CA 1
ATOM 1775 C C . GLN A 1 240 ? 4.822 3.736 -17.125 1.00 76.00 240 GLN A C 1
ATOM 1777 O O . GLN A 1 240 ? 4.458 4.211 -18.201 1.00 76.00 240 GLN A O 1
ATOM 1782 N N . SER A 1 241 ? 5.992 3.126 -16.955 1.00 70.50 241 SER A N 1
ATOM 1783 C CA . SER A 1 241 ? 6.926 2.956 -18.044 1.00 70.50 241 SER A CA 1
ATOM 1784 C C . SER A 1 241 ? 6.352 1.994 -19.077 1.00 70.50 241 SER A C 1
ATOM 1786 O O . SER A 1 241 ? 5.942 0.879 -18.756 1.00 70.50 241 SER A O 1
ATOM 1788 N N . GLU A 1 242 ? 6.348 2.421 -20.339 1.00 67.31 242 GLU A N 1
ATOM 1789 C CA . GLU A 1 242 ? 6.265 1.482 -21.460 1.00 67.31 242 GLU A CA 1
ATOM 1790 C C . GLU A 1 242 ? 7.608 0.761 -21.664 1.00 67.31 242 GLU A C 1
ATOM 1792 O O . GLU A 1 242 ? 7.673 -0.215 -22.415 1.00 67.31 242 GLU A O 1
ATOM 1797 N N . ASP A 1 243 ? 8.665 1.211 -20.972 1.00 72.62 243 ASP A N 1
ATOM 1798 C CA . ASP A 1 243 ? 9.979 0.606 -21.056 1.00 72.62 243 ASP A CA 1
ATOM 1799 C C . ASP A 1 243 ? 10.002 -0.751 -20.350 1.00 72.62 243 ASP A C 1
ATOM 1801 O O . ASP A 1 243 ? 9.521 -0.951 -19.232 1.00 72.62 243 ASP A O 1
ATOM 1805 N N . ARG A 1 244 ? 10.602 -1.709 -21.035 1.00 81.88 244 ARG A N 1
ATOM 1806 C CA . ARG A 1 244 ? 10.730 -3.099 -20.635 1.00 81.88 244 ARG A CA 1
ATOM 1807 C C . ARG A 1 244 ? 12.081 -3.303 -19.970 1.00 81.88 244 ARG A C 1
ATOM 1809 O O . ARG A 1 244 ? 13.033 -2.573 -20.222 1.00 81.88 244 ARG A O 1
ATOM 1816 N N . ILE A 1 245 ? 12.209 -4.352 -19.165 1.00 88.69 245 ILE A N 1
ATOM 1817 C CA . ILE A 1 245 ? 13.539 -4.765 -18.706 1.00 88.69 245 ILE A CA 1
ATOM 1818 C C . ILE A 1 245 ? 14.249 -5.415 -19.895 1.00 88.69 245 ILE A C 1
ATOM 1820 O O . ILE A 1 245 ? 13.828 -6.477 -20.360 1.00 88.69 245 ILE A O 1
ATOM 1824 N N . VAL A 1 246 ? 15.323 -4.784 -20.362 1.00 95.31 246 VAL A N 1
ATOM 1825 C CA . VAL A 1 246 ? 16.158 -5.268 -21.466 1.00 95.31 246 VAL A CA 1
ATOM 1826 C C . VAL A 1 246 ? 17.503 -5.707 -20.898 1.00 95.31 246 VAL A C 1
ATOM 1828 O O . VAL A 1 246 ? 18.256 -4.893 -20.371 1.00 95.31 246 VAL A O 1
ATOM 1831 N N . GLY A 1 247 ? 17.806 -6.999 -20.982 1.00 96.88 247 GLY A N 1
ATOM 1832 C CA . GLY A 1 247 ? 19.109 -7.554 -20.622 1.00 96.88 247 GLY A CA 1
ATOM 1833 C C . GLY A 1 247 ? 19.938 -7.882 -21.857 1.00 96.88 247 GLY A C 1
ATOM 1834 O O . GLY A 1 247 ? 19.379 -8.284 -22.879 1.00 96.88 247 GLY A O 1
ATOM 1835 N N . VAL A 1 248 ? 21.265 -7.783 -21.739 1.00 98.06 248 VAL A N 1
ATOM 1836 C CA . VAL A 1 248 ? 22.220 -8.207 -22.780 1.00 98.06 248 VAL A CA 1
ATOM 1837 C C . VAL A 1 248 ? 22.996 -9.453 -22.322 1.00 98.06 248 VAL A C 1
ATOM 1839 O O . VAL A 1 248 ? 24.176 -9.371 -21.988 1.00 98.06 248 VAL A O 1
ATOM 1842 N N . PRO A 1 249 ? 22.354 -10.632 -22.220 1.00 98.00 249 PRO A N 1
ATOM 1843 C CA . PRO A 1 249 ? 23.065 -11.853 -21.880 1.00 98.00 249 PRO A CA 1
ATOM 1844 C C . PRO A 1 249 ? 24.070 -12.251 -22.958 1.00 98.00 249 PRO A C 1
ATOM 1846 O O . PRO A 1 249 ? 23.797 -12.186 -24.159 1.00 98.00 249 PRO A O 1
ATOM 1849 N N . GLY A 1 250 ? 25.219 -12.740 -22.509 1.00 97.88 250 GLY A N 1
ATOM 1850 C CA . GLY A 1 250 ? 26.299 -13.163 -23.381 1.00 97.88 250 GLY A CA 1
ATOM 1851 C C . GLY A 1 250 ? 27.370 -13.947 -22.642 1.00 97.88 250 GLY A C 1
ATOM 1852 O O . GLY A 1 250 ? 27.292 -14.140 -21.429 1.00 97.88 250 GLY A O 1
ATOM 1853 N N . SER A 1 251 ? 28.378 -14.389 -23.385 1.00 98.44 251 SER A N 1
ATOM 1854 C CA . SER A 1 251 ? 29.546 -15.103 -22.853 1.00 98.44 251 SER A CA 1
ATOM 1855 C C . SER A 1 251 ? 30.613 -14.183 -22.249 1.00 98.44 251 SER A C 1
ATOM 1857 O O . SER A 1 251 ? 31.744 -14.619 -22.104 1.00 98.44 251 SER A O 1
ATOM 1859 N N . TYR A 1 252 ? 30.285 -12.901 -22.054 1.00 97.56 252 TYR A N 1
ATOM 1860 C CA . TYR A 1 252 ? 31.150 -11.882 -21.448 1.00 97.56 252 TYR A CA 1
ATOM 1861 C C . TYR A 1 252 ? 30.708 -11.524 -20.018 1.00 97.56 252 TYR A C 1
ATOM 1863 O O . TYR A 1 252 ? 31.267 -10.638 -19.368 1.00 97.56 252 TYR A O 1
ATOM 1871 N N . GLN A 1 253 ? 29.579 -12.092 -19.586 1.00 97.56 253 GLN A N 1
ATOM 1872 C CA . GLN A 1 253 ? 28.833 -11.616 -18.430 1.00 97.56 253 GLN A CA 1
ATOM 1873 C C . GLN A 1 253 ? 29.604 -11.864 -17.138 1.00 97.56 253 GLN A C 1
ATOM 1875 O O . GLN A 1 253 ? 29.567 -11.010 -16.250 1.00 97.56 253 GLN A O 1
ATOM 1880 N N . ASP A 1 254 ? 30.305 -12.991 -17.020 1.00 96.31 254 ASP A N 1
ATOM 1881 C CA . ASP A 1 254 ? 31.139 -13.252 -15.849 1.00 96.31 254 ASP A CA 1
ATOM 1882 C C . ASP A 1 254 ? 32.292 -12.235 -15.724 1.00 96.31 254 ASP A C 1
ATOM 1884 O O . ASP A 1 254 ? 32.560 -11.744 -14.623 1.00 96.31 254 ASP A O 1
ATOM 1888 N N . GLU A 1 255 ? 32.896 -11.804 -16.835 1.00 94.75 255 GLU A N 1
ATOM 1889 C CA . GLU A 1 255 ? 33.905 -10.742 -16.838 1.00 94.75 255 GLU A CA 1
ATOM 1890 C C . GLU A 1 255 ? 33.321 -9.354 -16.563 1.00 94.75 255 GLU A C 1
ATOM 1892 O O . GLU A 1 255 ? 33.988 -8.533 -15.929 1.00 94.75 255 GLU A O 1
ATOM 1897 N N . ALA A 1 256 ? 32.075 -9.100 -16.971 1.00 92.56 256 ALA A N 1
ATOM 1898 C CA . ALA A 1 256 ? 31.346 -7.877 -16.631 1.00 92.56 256 ALA A CA 1
ATOM 1899 C C . ALA A 1 256 ? 30.902 -7.825 -15.154 1.00 92.56 256 ALA A C 1
ATOM 1901 O O . ALA A 1 256 ? 30.525 -6.758 -14.670 1.00 92.56 256 ALA A O 1
ATOM 1902 N N . GLY A 1 257 ? 30.976 -8.945 -14.421 1.00 94.00 257 GLY A N 1
ATOM 1903 C CA . GLY A 1 257 ? 30.679 -9.026 -12.987 1.00 94.00 257 GLY A CA 1
ATOM 1904 C C . GLY A 1 257 ? 29.412 -9.804 -12.618 1.00 94.00 257 GLY A C 1
ATOM 1905 O O . GLY A 1 257 ? 29.009 -9.777 -11.454 1.00 94.00 257 GLY A O 1
ATOM 1906 N N . CYS A 1 258 ? 28.785 -10.503 -13.566 1.00 94.19 258 CYS A N 1
ATOM 1907 C CA . CYS A 1 258 ? 27.717 -11.462 -13.281 1.00 94.19 258 CYS A CA 1
ATOM 1908 C C . CYS A 1 258 ? 28.262 -12.740 -12.622 1.00 94.19 258 CYS A C 1
ATOM 1910 O O . CYS A 1 258 ? 29.431 -13.091 -12.747 1.00 94.19 258 CYS A O 1
ATOM 1912 N N . GLU A 1 259 ? 27.389 -13.501 -11.955 1.00 93.19 259 GLU A N 1
ATOM 1913 C CA . GLU A 1 259 ? 27.770 -14.795 -11.364 1.00 93.19 259 GLU A CA 1
ATOM 1914 C C . GLU A 1 259 ? 28.039 -15.896 -12.408 1.00 93.19 259 GLU A C 1
ATOM 1916 O O . GLU A 1 259 ? 28.710 -16.884 -12.101 1.00 93.19 259 GLU A O 1
ATOM 1921 N N . ALA A 1 260 ? 27.476 -15.759 -13.613 1.00 94.12 260 ALA A N 1
ATOM 1922 C CA . ALA A 1 260 ? 27.606 -16.710 -14.711 1.00 94.12 260 ALA A CA 1
ATOM 1923 C C . ALA A 1 260 ? 27.271 -16.063 -16.063 1.00 94.12 260 ALA A C 1
ATOM 1925 O O . ALA A 1 260 ? 26.504 -15.098 -16.122 1.00 94.12 260 ALA A O 1
ATOM 1926 N N . ASP A 1 261 ? 27.774 -16.681 -17.131 1.00 97.75 261 ASP A N 1
ATOM 1927 C CA . ASP A 1 261 ? 27.420 -16.364 -18.513 1.00 97.75 261 ASP A CA 1
ATOM 1928 C C . ASP A 1 261 ? 25.998 -16.771 -18.888 1.00 97.75 261 ASP A C 1
ATOM 1930 O O . ASP A 1 261 ? 25.423 -17.711 -18.327 1.00 97.75 261 ASP A O 1
ATOM 1934 N N . TRP A 1 262 ? 25.468 -16.110 -19.919 1.00 97.62 262 TRP A N 1
ATOM 1935 C CA . TRP A 1 262 ? 24.147 -16.377 -20.496 1.00 97.62 262 TRP A CA 1
ATOM 1936 C C . TRP A 1 262 ? 23.006 -16.356 -19.469 1.00 97.62 262 TRP A C 1
ATOM 1938 O O . TRP A 1 262 ? 22.014 -17.081 -19.604 1.00 97.62 262 TRP A O 1
ATOM 1948 N N . ASN A 1 263 ? 23.133 -15.517 -18.443 1.00 97.00 263 ASN A N 1
ATOM 1949 C CA . ASN A 1 263 ? 22.109 -15.309 -17.436 1.00 97.00 263 ASN A CA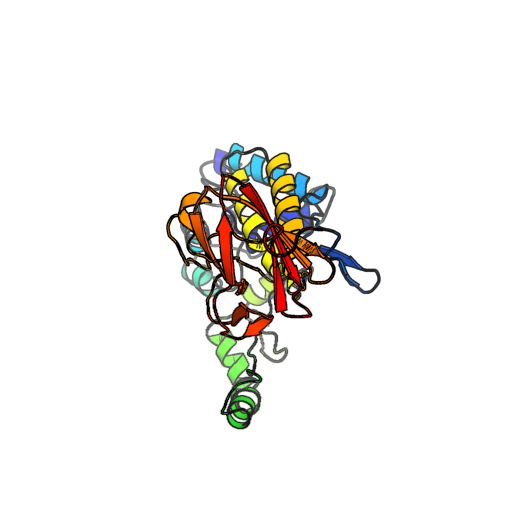 1
ATOM 1950 C C . ASN A 1 263 ? 21.231 -14.105 -17.826 1.00 97.00 263 ASN A C 1
ATOM 1952 O O . ASN A 1 263 ? 21.655 -12.960 -17.646 1.00 97.00 263 ASN A O 1
ATOM 1956 N N . PRO A 1 264 ? 19.998 -14.323 -18.320 1.00 95.19 264 PRO A N 1
ATOM 1957 C CA . PRO A 1 264 ? 19.113 -13.234 -18.722 1.00 95.19 264 PRO A CA 1
ATOM 1958 C C . PRO A 1 264 ? 18.629 -12.408 -17.526 1.00 95.19 264 PRO A C 1
ATOM 1960 O O . PRO A 1 264 ? 18.135 -11.313 -17.738 1.00 95.19 264 PRO A O 1
ATOM 1963 N N . ALA A 1 265 ? 18.774 -12.906 -16.292 1.00 92.62 265 ALA A N 1
ATOM 1964 C CA . ALA A 1 265 ? 18.371 -12.227 -15.064 1.00 92.62 265 ALA A CA 1
ATOM 1965 C C . ALA A 1 265 ? 19.526 -11.471 -14.379 1.00 92.62 265 ALA A C 1
ATOM 1967 O O . ALA A 1 265 ? 19.366 -11.017 -13.249 1.00 92.62 265 ALA A O 1
ATOM 1968 N N . CYS A 1 266 ? 20.706 -11.370 -15.007 1.00 94.00 266 CYS A N 1
ATOM 1969 C CA . CYS A 1 266 ? 21.816 -10.630 -14.413 1.00 94.00 266 CYS A CA 1
ATOM 1970 C C . CYS A 1 266 ? 21.601 -9.111 -14.517 1.00 94.00 266 CYS A C 1
ATOM 1972 O O . CYS A 1 266 ? 21.769 -8.527 -15.591 1.00 94.00 266 CYS A O 1
ATOM 1974 N N . GLU A 1 267 ? 21.323 -8.476 -13.375 1.00 93.25 267 GLU A N 1
ATOM 1975 C CA . GLU A 1 267 ? 21.091 -7.028 -13.266 1.00 93.25 267 GLU A CA 1
ATOM 1976 C C . GLU A 1 267 ? 22.294 -6.179 -13.710 1.00 93.25 267 GLU A C 1
ATOM 1978 O O . GLU A 1 267 ? 22.104 -5.089 -14.236 1.00 93.25 267 GLU A O 1
ATOM 1983 N N . VAL A 1 268 ? 23.529 -6.690 -13.584 1.00 95.50 268 VAL A N 1
ATOM 1984 C CA . VAL A 1 268 ? 24.761 -5.997 -14.033 1.00 95.50 268 VAL A CA 1
ATOM 1985 C C . VAL A 1 268 ? 24.738 -5.698 -15.537 1.00 95.50 268 VAL A C 1
ATOM 1987 O O . VAL A 1 268 ? 25.364 -4.748 -15.996 1.00 95.50 268 VAL A O 1
ATOM 1990 N N . THR A 1 269 ? 24.005 -6.500 -16.308 1.00 97.12 269 THR A N 1
ATOM 1991 C CA . THR A 1 269 ? 23.866 -6.354 -17.765 1.00 97.12 269 THR A CA 1
ATOM 1992 C C . THR A 1 269 ? 22.457 -5.958 -18.196 1.00 97.12 269 THR A C 1
ATOM 1994 O O . THR A 1 269 ? 22.072 -6.195 -19.344 1.00 97.12 269 THR A O 1
ATOM 1997 N N . PHE A 1 270 ? 21.667 -5.380 -17.291 1.00 96.50 270 PHE A N 1
ATOM 1998 C CA . PHE A 1 270 ? 20.449 -4.679 -17.683 1.00 96.50 270 PHE A CA 1
ATOM 1999 C C . PHE A 1 270 ? 20.800 -3.329 -18.292 1.00 96.50 270 PHE A C 1
ATOM 2001 O O . PHE A 1 270 ? 21.702 -2.632 -17.834 1.00 96.50 270 PHE A O 1
ATOM 2008 N N . MET A 1 271 ? 20.098 -2.988 -19.364 1.00 96.69 271 MET A N 1
ATOM 2009 C CA . MET A 1 271 ? 20.279 -1.732 -20.069 1.00 96.69 271 MET A CA 1
ATOM 2010 C C . MET A 1 271 ? 19.455 -0.628 -19.408 1.00 96.69 271 MET A C 1
ATOM 2012 O O . MET A 1 271 ? 18.336 -0.855 -18.946 1.00 96.69 271 MET A O 1
ATOM 2016 N N . GLU A 1 272 ? 19.988 0.587 -19.415 1.00 92.62 272 GLU A N 1
ATOM 2017 C CA . GLU A 1 272 ? 19.294 1.786 -18.960 1.00 92.62 272 GLU A CA 1
ATOM 2018 C C . GLU A 1 272 ? 18.424 2.344 -20.088 1.00 92.62 272 GLU A C 1
ATOM 2020 O O . GLU A 1 272 ? 18.925 2.641 -21.177 1.00 92.62 272 GLU A O 1
ATOM 2025 N N . ALA A 1 273 ? 17.129 2.527 -19.828 1.00 90.31 273 ALA A N 1
ATOM 2026 C CA . ALA A 1 273 ? 16.224 3.172 -20.770 1.00 90.31 273 ALA A CA 1
ATOM 2027 C C . ALA A 1 273 ? 16.613 4.644 -20.987 1.00 90.31 273 ALA A C 1
ATOM 2029 O O . ALA A 1 273 ? 16.843 5.396 -20.041 1.00 90.31 273 ALA A O 1
ATOM 2030 N N . GLN A 1 274 ? 16.672 5.051 -22.251 1.00 89.50 274 GLN A N 1
ATOM 2031 C CA . GLN A 1 274 ? 16.968 6.415 -22.695 1.00 89.50 274 GLN A CA 1
ATOM 2032 C C . GLN A 1 274 ? 15.704 7.163 -23.161 1.00 89.50 274 GLN A C 1
ATOM 2034 O O . GLN A 1 274 ? 15.779 8.344 -23.506 1.00 89.50 274 GLN A O 1
ATOM 2039 N N . GLY A 1 275 ? 14.546 6.491 -23.155 1.00 79.06 275 GLY A N 1
ATOM 2040 C CA . GLY A 1 275 ? 13.283 6.964 -23.723 1.00 79.06 275 GLY A CA 1
ATOM 2041 C C . GLY A 1 275 ? 13.094 6.558 -25.190 1.00 79.06 275 GLY A C 1
ATOM 2042 O O . GLY A 1 275 ? 14.024 6.094 -25.849 1.00 79.06 275 GLY A O 1
ATOM 2043 N N . ASP A 1 276 ? 11.866 6.713 -25.696 1.00 81.69 276 ASP A N 1
ATOM 2044 C CA . ASP A 1 276 ? 11.457 6.358 -27.068 1.00 81.69 276 ASP A CA 1
ATOM 2045 C C . A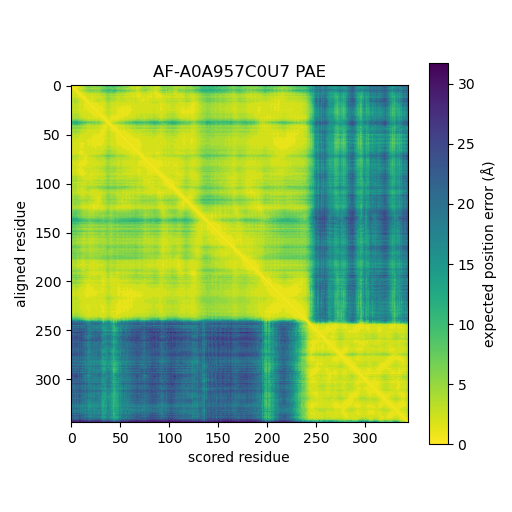SP A 1 276 ? 11.799 4.901 -27.473 1.00 81.69 276 ASP A C 1
ATOM 2047 O O . ASP A 1 276 ? 12.055 4.613 -28.643 1.00 81.69 276 ASP A O 1
ATOM 2051 N N . GLY A 1 277 ? 11.811 3.971 -26.506 1.00 87.00 277 GLY A N 1
ATOM 2052 C CA . GLY A 1 277 ? 12.146 2.560 -26.727 1.00 87.00 277 GLY A CA 1
ATOM 2053 C C . GLY A 1 277 ? 13.637 2.284 -26.954 1.00 87.00 277 GLY A C 1
ATOM 2054 O O . GLY A 1 277 ? 13.984 1.193 -27.407 1.00 87.00 277 GLY A O 1
ATOM 2055 N N . ILE A 1 278 ? 14.516 3.247 -26.662 1.00 93.38 278 ILE A N 1
ATOM 2056 C CA . ILE A 1 278 ? 15.970 3.093 -26.768 1.00 93.38 278 ILE A CA 1
ATOM 2057 C C . ILE A 1 278 ? 16.570 2.758 -25.406 1.00 93.38 278 ILE A C 1
ATOM 2059 O O . ILE A 1 278 ? 16.233 3.378 -24.400 1.00 93.38 278 ILE A O 1
ATOM 2063 N N . TYR A 1 279 ? 17.512 1.819 -25.382 1.00 96.06 279 TYR A N 1
ATOM 2064 C CA . TYR A 1 279 ? 18.203 1.374 -24.176 1.00 96.06 279 TYR A CA 1
ATOM 2065 C C . TYR A 1 279 ? 19.703 1.347 -24.409 1.00 96.06 279 TYR A C 1
ATOM 2067 O O . TYR A 1 279 ? 20.151 0.976 -25.496 1.00 96.06 279 TYR A O 1
ATOM 2075 N N . THR A 1 280 ? 20.487 1.684 -23.387 1.00 97.19 280 THR A N 1
ATOM 2076 C CA . THR A 1 280 ? 21.952 1.654 -23.465 1.00 97.19 280 THR A CA 1
ATOM 2077 C C . THR A 1 280 ? 22.588 0.955 -22.275 1.00 97.19 280 THR A C 1
ATOM 2079 O O . THR A 1 280 ? 22.138 1.106 -21.145 1.00 97.19 280 THR A O 1
ATOM 2082 N N . LEU A 1 281 ? 23.673 0.226 -22.520 1.00 97.94 281 LEU A N 1
ATOM 2083 C CA . LEU A 1 281 ? 24.531 -0.361 -21.490 1.00 97.94 281 LEU A CA 1
ATOM 2084 C C . LEU A 1 281 ? 25.984 -0.101 -21.868 1.00 97.94 281 LEU A C 1
ATOM 2086 O O . LEU A 1 281 ? 26.375 -0.404 -22.992 1.00 97.94 281 LEU A O 1
ATOM 2090 N N . THR A 1 282 ? 26.790 0.387 -20.928 1.00 97.69 282 THR A N 1
ATOM 2091 C CA . THR A 1 282 ? 28.238 0.536 -21.119 1.00 97.69 282 THR A CA 1
ATOM 2092 C C . THR A 1 282 ? 28.980 -0.325 -20.109 1.00 97.69 282 THR A C 1
ATOM 2094 O O . THR A 1 282 ? 28.798 -0.161 -18.904 1.00 97.69 282 THR A O 1
ATOM 2097 N N . VAL A 1 283 ? 29.821 -1.236 -20.599 1.00 97.19 283 VAL A N 1
ATOM 2098 C CA . VAL A 1 283 ? 30.617 -2.159 -19.775 1.00 97.19 283 VAL A CA 1
ATOM 2099 C C . VAL A 1 283 ? 32.037 -2.288 -20.317 1.00 97.19 283 VAL A C 1
ATOM 2101 O O . VAL A 1 283 ? 32.264 -2.259 -21.526 1.00 97.19 283 VAL A O 1
ATOM 2104 N N . THR A 1 284 ? 33.009 -2.457 -19.423 1.00 97.44 284 THR A N 1
ATOM 2105 C CA . THR A 1 284 ? 34.399 -2.737 -19.801 1.00 97.44 284 THR A CA 1
ATOM 2106 C C . THR A 1 284 ? 34.603 -4.243 -19.908 1.00 97.44 284 THR A C 1
ATOM 2108 O O . THR A 1 284 ? 34.446 -4.952 -18.917 1.00 97.44 284 THR A O 1
ATOM 2111 N N . ILE A 1 285 ? 34.974 -4.727 -21.094 1.00 97.56 285 ILE A N 1
ATOM 2112 C CA . ILE A 1 285 ? 35.155 -6.156 -21.379 1.00 97.56 285 ILE A CA 1
ATOM 2113 C C . ILE A 1 285 ? 36.623 -6.410 -21.772 1.00 97.56 285 ILE A C 1
ATOM 2115 O O . ILE A 1 285 ? 37.166 -5.657 -22.589 1.00 97.56 285 ILE A O 1
ATOM 2119 N N . PRO A 1 286 ? 37.296 -7.438 -21.214 1.00 98.06 286 PRO A N 1
ATOM 2120 C CA . PRO A 1 286 ? 38.654 -7.820 -21.606 1.00 98.06 286 PRO A CA 1
ATOM 2121 C C . PRO A 1 286 ? 38.790 -8.221 -23.085 1.00 98.06 286 PRO A C 1
ATOM 2123 O O . PRO A 1 286 ? 37.817 -8.425 -23.799 1.00 98.06 286 PRO A O 1
ATOM 2126 N N . ALA A 1 287 ? 40.032 -8.383 -23.551 1.00 98.00 287 ALA A N 1
ATOM 2127 C CA . ALA A 1 287 ? 40.295 -8.934 -24.880 1.00 98.00 287 ALA A CA 1
ATOM 2128 C C . ALA A 1 287 ? 39.793 -10.385 -24.983 1.00 98.00 287 ALA A C 1
ATOM 2130 O O . ALA A 1 287 ? 40.174 -11.226 -24.163 1.00 98.00 287 ALA A O 1
ATOM 2131 N N . GLY A 1 288 ? 39.028 -10.703 -26.023 1.00 97.81 288 GLY A N 1
ATOM 2132 C CA . GLY A 1 288 ? 38.417 -12.015 -26.178 1.00 97.81 288 GLY A CA 1
ATOM 2133 C C . GLY A 1 288 ? 37.477 -12.109 -27.372 1.00 97.81 288 GLY A C 1
ATOM 2134 O O . GLY A 1 288 ? 37.286 -11.154 -28.123 1.00 97.81 288 GLY A O 1
ATOM 2135 N N . GLU A 1 289 ? 36.914 -13.299 -27.544 1.00 98.25 289 GLU A N 1
ATOM 2136 C CA . GLU A 1 289 ? 35.868 -13.583 -28.523 1.00 98.25 289 GLU A CA 1
ATOM 2137 C C . GLU A 1 289 ? 34.599 -13.903 -27.742 1.00 98.25 289 GLU A C 1
ATOM 2139 O O . GLU A 1 289 ? 34.569 -14.880 -26.988 1.00 98.25 289 GLU A O 1
ATOM 2144 N N . TYR A 1 290 ? 33.578 -13.076 -27.917 1.00 98.44 290 TYR A N 1
ATOM 2145 C CA . TYR A 1 290 ? 32.345 -13.122 -27.148 1.00 98.44 290 TYR A CA 1
ATOM 2146 C C . TYR A 1 290 ? 31.132 -13.235 -28.060 1.00 98.44 290 TYR A C 1
ATOM 2148 O O . TYR A 1 290 ? 31.175 -12.913 -29.248 1.00 98.44 290 TYR A O 1
ATOM 2156 N N . GLU A 1 291 ? 30.025 -13.672 -27.478 1.00 98.38 291 GLU A N 1
ATOM 2157 C CA . GLU A 1 291 ? 28.721 -13.679 -28.120 1.00 98.38 291 GLU A CA 1
ATOM 2158 C C . GLU A 1 291 ? 27.668 -13.099 -27.179 1.00 98.38 291 GLU A C 1
ATOM 2160 O O . GLU A 1 291 ? 27.757 -13.291 -25.966 1.00 98.38 291 GLU A O 1
ATOM 2165 N N . TYR A 1 292 ? 26.662 -12.418 -27.729 1.00 98.56 292 TYR A N 1
ATOM 2166 C CA . TYR A 1 292 ? 25.570 -11.834 -26.952 1.00 98.56 292 TYR A CA 1
ATOM 2167 C C . TYR A 1 292 ? 24.235 -11.827 -27.706 1.00 98.56 292 TYR A C 1
ATOM 2169 O O . TYR A 1 292 ? 24.175 -12.065 -28.918 1.00 98.56 292 TYR A O 1
ATOM 2177 N N . LYS A 1 293 ? 23.157 -11.568 -26.963 1.00 97.94 293 LYS A N 1
ATOM 2178 C CA . LYS A 1 293 ? 21.785 -11.345 -27.444 1.00 97.94 293 LYS A CA 1
ATOM 2179 C C . LYS A 1 293 ? 21.045 -10.389 -26.518 1.00 97.94 293 LYS A C 1
ATOM 2181 O O . LYS A 1 293 ? 21.556 -10.038 -25.463 1.00 97.94 293 LYS A O 1
ATOM 2186 N N . VAL A 1 294 ? 19.820 -10.038 -26.889 1.00 98.31 294 VAL A N 1
ATOM 2187 C CA . VAL A 1 294 ? 18.870 -9.341 -26.020 1.00 98.31 294 VAL A CA 1
ATOM 2188 C C . VAL A 1 294 ? 17.888 -10.335 -25.415 1.00 98.31 294 VAL A C 1
ATOM 2190 O O . VAL A 1 294 ? 17.351 -11.173 -26.138 1.00 98.31 294 VAL A O 1
ATOM 2193 N N . ALA A 1 295 ? 17.618 -10.227 -24.117 1.00 97.38 295 ALA A N 1
ATOM 2194 C CA . ALA A 1 295 ? 16.563 -10.961 -23.422 1.00 97.38 295 ALA A CA 1
ATOM 2195 C C . ALA A 1 295 ? 15.636 -9.995 -22.682 1.00 97.38 295 ALA A C 1
ATOM 2197 O O . ALA A 1 295 ? 16.089 -9.009 -22.100 1.00 97.38 295 ALA A O 1
ATOM 2198 N N . MET A 1 296 ? 14.340 -10.293 -22.692 1.00 93.75 296 MET A N 1
ATOM 2199 C CA . MET A 1 296 ? 13.315 -9.424 -22.126 1.00 93.75 296 MET A CA 1
ATOM 2200 C C . MET A 1 296 ? 12.865 -9.897 -20.751 1.00 93.75 296 MET A C 1
ATOM 2202 O O . MET A 1 296 ? 12.691 -11.091 -20.512 1.00 93.75 296 MET A O 1
ATOM 2206 N N . ASN A 1 297 ? 12.586 -8.949 -19.857 1.00 88.75 297 ASN A N 1
ATOM 2207 C CA . ASN A 1 297 ? 11.955 -9.206 -18.560 1.00 88.75 297 ASN A CA 1
ATOM 2208 C C . ASN A 1 297 ? 12.724 -10.209 -17.685 1.00 88.75 297 ASN A C 1
ATOM 2210 O O . ASN A 1 297 ? 12.124 -10.977 -16.934 1.00 88.75 297 ASN A O 1
ATOM 2214 N N . GLY A 1 298 ? 14.054 -10.224 -17.799 1.00 88.12 298 GLY A N 1
ATOM 2215 C CA . GLY A 1 298 ? 14.909 -11.127 -17.030 1.00 88.12 298 GLY A CA 1
ATOM 2216 C C . GLY A 1 298 ? 14.811 -12.603 -17.439 1.00 88.12 298 GLY A C 1
ATOM 2217 O O . GLY A 1 298 ? 15.285 -13.470 -16.705 1.00 88.12 298 GLY A O 1
ATOM 2218 N N . ALA A 1 299 ? 14.180 -12.920 -18.576 1.00 92.19 299 ALA A N 1
ATOM 2219 C CA . ALA A 1 299 ? 13.887 -14.287 -18.997 1.00 92.19 299 ALA A CA 1
ATOM 2220 C C . ALA A 1 299 ? 14.111 -14.502 -20.502 1.00 92.19 299 ALA A C 1
ATOM 2222 O O . ALA A 1 299 ? 14.185 -13.571 -21.296 1.00 92.19 299 ALA A O 1
ATOM 2223 N N . TRP A 1 300 ? 14.192 -15.770 -20.913 1.00 95.06 300 TRP A N 1
ATOM 2224 C CA . TRP A 1 300 ? 14.364 -16.148 -22.321 1.00 95.06 300 TRP A CA 1
ATOM 2225 C C . TRP A 1 300 ? 13.050 -16.239 -23.114 1.00 95.06 300 TRP A C 1
ATOM 2227 O O . TRP A 1 300 ? 13.094 -16.507 -24.315 1.00 95.06 300 TRP A O 1
ATOM 2237 N N . ASP A 1 301 ? 11.894 -16.018 -22.473 1.00 90.06 301 ASP A N 1
ATOM 2238 C CA . ASP A 1 301 ? 10.561 -16.150 -23.090 1.00 90.06 301 ASP A CA 1
ATOM 2239 C C . ASP A 1 301 ? 10.393 -15.262 -24.337 1.00 90.06 301 ASP A C 1
ATOM 2241 O O . ASP A 1 301 ? 9.692 -15.620 -25.294 1.00 90.06 301 ASP A O 1
ATOM 2245 N N . GLU A 1 302 ? 11.078 -14.120 -24.345 1.00 93.75 302 GLU A N 1
ATOM 2246 C CA . GLU A 1 302 ? 11.232 -13.240 -25.491 1.00 93.75 302 GLU A CA 1
ATOM 2247 C C . GLU A 1 302 ? 12.676 -12.734 -25.564 1.00 93.75 302 GLU A C 1
ATOM 2249 O O . GLU A 1 302 ? 13.206 -12.177 -24.605 1.00 93.75 302 GLU A O 1
ATOM 2254 N N . ASN A 1 303 ? 13.323 -12.969 -26.703 1.00 97.50 303 ASN A N 1
ATOM 2255 C CA . ASN A 1 303 ? 14.722 -12.632 -26.930 1.00 97.50 303 ASN A CA 1
ATOM 2256 C C . ASN A 1 303 ? 14.967 -12.336 -28.413 1.00 97.50 303 ASN A C 1
ATOM 2258 O O . ASN A 1 303 ? 14.267 -12.873 -29.281 1.00 97.50 303 ASN A O 1
ATOM 2262 N N . TYR A 1 304 ? 15.978 -11.516 -28.686 1.00 98.19 304 TYR A N 1
ATOM 2263 C CA . TYR A 1 304 ? 16.333 -11.063 -30.027 1.00 98.19 304 TYR A CA 1
ATOM 2264 C C . TYR A 1 304 ? 17.829 -11.238 -30.273 1.00 98.19 304 TYR A C 1
ATOM 2266 O O . TYR A 1 304 ? 18.669 -10.895 -29.438 1.00 98.19 304 TYR A O 1
ATOM 2274 N N . GLY A 1 305 ? 18.145 -11.838 -31.417 1.00 96.62 305 GLY A N 1
ATOM 2275 C CA . GLY A 1 305 ? 19.507 -12.086 -31.870 1.00 96.62 305 GLY A CA 1
ATOM 2276 C C . GLY A 1 305 ? 19.915 -11.169 -33.017 1.00 96.62 305 GLY A C 1
ATOM 2277 O O . GLY A 1 305 ? 19.404 -10.059 -33.163 1.00 96.62 305 GLY A O 1
ATOM 2278 N N . ALA A 1 306 ? 20.820 -11.661 -33.861 1.00 95.88 306 ALA A N 1
ATOM 2279 C CA . ALA A 1 306 ? 21.278 -10.970 -35.060 1.00 95.88 306 ALA A CA 1
ATOM 2280 C C . ALA A 1 306 ? 20.106 -10.422 -35.897 1.00 95.88 306 ALA A C 1
ATOM 2282 O O . ALA A 1 306 ? 19.084 -11.091 -36.079 1.00 95.88 306 ALA A O 1
ATOM 2283 N N . ASP A 1 307 ? 20.266 -9.189 -36.386 1.00 94.81 307 ASP A N 1
ATOM 2284 C CA . ASP A 1 307 ? 19.276 -8.438 -37.173 1.00 94.81 307 ASP A CA 1
ATOM 2285 C C . ASP A 1 307 ? 17.904 -8.250 -36.487 1.00 94.81 307 ASP A C 1
ATOM 2287 O O . ASP A 1 307 ? 16.893 -8.030 -37.158 1.00 94.81 307 ASP A O 1
ATOM 2291 N N . GLY A 1 308 ? 17.848 -8.357 -35.156 1.00 95.44 308 GLY A N 1
ATOM 2292 C CA . GLY A 1 308 ? 16.616 -8.230 -34.373 1.00 95.44 308 GLY A CA 1
ATOM 2293 C C . GLY A 1 308 ? 15.628 -9.377 -34.573 1.00 95.44 308 GLY A C 1
ATOM 2294 O O . GLY A 1 308 ? 14.424 -9.241 -34.347 1.00 95.44 308 GLY A O 1
ATOM 2295 N N . VAL A 1 309 ? 16.115 -10.535 -35.019 1.00 97.62 309 VAL A N 1
ATOM 2296 C CA . VAL A 1 309 ? 15.277 -11.718 -35.214 1.00 97.62 309 VAL A CA 1
ATOM 2297 C C . VAL A 1 309 ? 14.942 -12.336 -33.859 1.00 97.62 309 VAL A C 1
ATOM 2299 O O . VAL A 1 309 ? 15.836 -12.683 -33.083 1.00 97.62 309 VAL A O 1
ATOM 2302 N N . ARG A 1 310 ? 13.642 -12.518 -33.595 1.00 95.94 310 ARG A N 1
ATOM 2303 C CA . ARG A 1 310 ? 13.158 -13.238 -32.411 1.00 95.94 310 ARG A CA 1
ATOM 2304 C C . ARG A 1 310 ? 13.685 -14.667 -32.417 1.00 95.94 310 ARG A C 1
ATOM 2306 O O . ARG A 1 310 ? 13.548 -15.354 -33.431 1.00 95.94 310 ARG A O 1
ATOM 2313 N N . ASP A 1 311 ? 14.265 -15.101 -31.302 1.00 96.44 311 ASP A N 1
ATOM 2314 C CA . ASP A 1 311 ? 14.940 -16.402 -31.190 1.00 96.44 311 ASP A CA 1
ATOM 2315 C C . ASP A 1 311 ? 16.065 -16.586 -32.241 1.00 96.44 311 ASP A C 1
ATOM 2317 O O . ASP A 1 311 ? 16.380 -17.708 -32.644 1.00 96.44 311 ASP A O 1
ATOM 2321 N N . GLY A 1 312 ? 16.636 -15.472 -32.723 1.00 95.19 312 GLY A N 1
ATOM 2322 C CA . GLY A 1 312 ? 17.637 -15.419 -33.793 1.00 95.19 312 GLY A CA 1
ATOM 2323 C C . GLY A 1 312 ? 19.017 -15.930 -33.382 1.00 95.19 312 GLY A C 1
ATOM 2324 O O . GLY A 1 312 ? 19.198 -16.465 -32.294 1.00 95.19 312 GLY A O 1
ATOM 2325 N N . ASP A 1 313 ? 20.018 -15.768 -34.244 1.00 98.12 313 ASP A N 1
ATOM 2326 C CA . ASP A 1 313 ? 21.397 -16.194 -33.960 1.00 98.12 313 ASP A CA 1
ATOM 2327 C C . ASP A 1 313 ? 22.101 -15.253 -32.964 1.00 98.12 313 ASP A C 1
ATOM 2329 O O . ASP A 1 313 ? 21.687 -14.112 -32.774 1.00 98.12 313 ASP A O 1
ATOM 2333 N N . ASN A 1 314 ? 23.150 -15.727 -32.284 1.00 98.19 314 ASN A N 1
ATOM 2334 C CA . ASN A 1 314 ? 23.961 -14.882 -31.396 1.00 98.19 314 ASN A CA 1
ATOM 2335 C C . ASN A 1 314 ? 24.744 -13.834 -32.205 1.00 98.19 314 ASN A C 1
ATOM 2337 O O . ASN A 1 314 ? 25.121 -14.087 -33.351 1.00 98.19 314 ASN A O 1
ATOM 2341 N N . ILE A 1 315 ? 25.017 -12.678 -31.600 1.00 98.44 315 ILE A N 1
ATOM 2342 C CA . ILE A 1 315 ? 25.839 -11.619 -32.194 1.00 98.44 315 ILE A CA 1
ATOM 2343 C C . ILE A 1 315 ? 27.264 -11.769 -31.674 1.00 98.44 315 ILE A C 1
ATOM 2345 O O . ILE A 1 315 ? 27.471 -11.882 -30.470 1.00 98.44 315 ILE A O 1
ATOM 2349 N N . VAL A 1 316 ? 28.237 -11.793 -32.583 1.00 98.19 316 VAL A N 1
ATOM 2350 C CA . VAL A 1 316 ? 29.658 -11.969 -32.253 1.00 98.19 316 VAL A CA 1
ATOM 2351 C C . VAL A 1 316 ? 30.291 -10.623 -31.909 1.00 98.19 316 VAL A C 1
ATOM 2353 O O . VAL A 1 316 ? 30.094 -9.642 -32.624 1.00 98.19 316 VAL A O 1
ATOM 2356 N N . LEU A 1 317 ? 31.101 -10.597 -30.854 1.00 97.81 317 LEU A N 1
ATOM 2357 C CA . LEU A 1 317 ? 31.877 -9.447 -30.404 1.00 97.81 317 LEU A CA 1
ATOM 2358 C C . LEU A 1 317 ? 33.344 -9.861 -30.225 1.00 97.81 317 LEU A C 1
ATOM 2360 O O . LEU A 1 317 ? 33.681 -10.613 -29.312 1.00 97.81 317 LEU A O 1
ATOM 2364 N N . SER A 1 318 ? 34.222 -9.362 -31.095 1.00 97.75 318 SER A N 1
ATOM 2365 C CA . SER A 1 318 ? 35.658 -9.671 -31.072 1.00 97.75 318 SER A CA 1
ATOM 2366 C C . SER A 1 318 ? 36.456 -8.471 -30.566 1.00 97.75 318 SER A C 1
ATOM 2368 O O . SER A 1 318 ? 36.493 -7.426 -31.218 1.00 97.75 318 SER A O 1
ATOM 2370 N N . LEU A 1 319 ? 37.140 -8.623 -29.432 1.00 97.75 319 LEU A N 1
ATOM 2371 C CA . LEU A 1 319 ? 37.902 -7.560 -28.771 1.00 97.75 319 LEU A CA 1
ATOM 2372 C C . LEU A 1 319 ? 39.398 -7.887 -28.772 1.00 97.75 319 LEU A C 1
ATOM 2374 O O . LEU A 1 319 ? 39.836 -8.878 -28.190 1.00 97.75 319 LEU A O 1
ATOM 2378 N N . SER A 1 320 ? 40.219 -7.041 -29.404 1.00 96.88 320 SER A N 1
ATOM 2379 C CA . SER A 1 320 ? 41.680 -7.237 -29.432 1.00 96.88 320 SER A CA 1
ATOM 2380 C C . SER A 1 320 ? 42.395 -6.781 -28.157 1.00 96.88 320 SER A C 1
ATOM 2382 O O . SER A 1 320 ? 43.537 -7.175 -27.916 1.00 96.88 320 SER A O 1
ATOM 2384 N N . GLU A 1 321 ? 41.744 -5.930 -27.371 1.00 96.88 321 GLU A N 1
ATOM 2385 C CA . GLU A 1 321 ? 42.208 -5.390 -26.096 1.00 96.88 321 GLU A CA 1
ATOM 2386 C C . GLU A 1 321 ? 41.007 -5.127 -25.178 1.00 96.88 321 GLU A C 1
ATOM 2388 O O . GLU A 1 321 ? 39.862 -5.193 -25.625 1.00 96.88 321 GLU A O 1
ATOM 2393 N N . GLU A 1 322 ? 41.266 -4.847 -23.900 1.00 97.69 322 GLU A N 1
ATOM 2394 C CA . GLU A 1 322 ? 40.216 -4.404 -22.980 1.00 97.69 322 GLU A CA 1
ATOM 2395 C C . GLU A 1 322 ? 39.546 -3.142 -23.533 1.00 97.69 322 GLU A C 1
ATOM 2397 O O . GLU A 1 322 ? 40.223 -2.159 -23.842 1.00 97.69 322 GLU A O 1
ATOM 2402 N N . THR A 1 323 ? 38.228 -3.195 -23.701 1.00 97.81 323 THR A N 1
ATOM 2403 C CA . THR A 1 323 ? 37.458 -2.173 -24.410 1.00 97.81 323 THR A CA 1
ATOM 2404 C C . THR A 1 323 ? 36.225 -1.807 -23.597 1.00 97.81 323 THR A C 1
ATOM 2406 O O . THR A 1 323 ? 35.533 -2.677 -23.075 1.00 97.81 323 THR A O 1
ATOM 2409 N N . GLU A 1 324 ? 35.940 -0.511 -23.497 1.00 97.69 324 GLU A N 1
ATOM 2410 C CA . GLU A 1 324 ? 34.642 -0.022 -23.038 1.00 97.69 324 GLU A CA 1
ATOM 2411 C C . GLU A 1 324 ? 33.649 -0.147 -24.200 1.00 97.69 324 GLU A C 1
ATOM 2413 O O . GLU A 1 324 ? 33.785 0.526 -25.225 1.00 97.69 324 GLU A O 1
ATOM 2418 N N . VAL A 1 325 ? 32.697 -1.068 -24.070 1.00 97.88 325 VAL A N 1
ATOM 2419 C CA . VAL A 1 325 ? 31.702 -1.376 -25.097 1.00 97.88 325 VAL A CA 1
ATOM 2420 C C . VAL A 1 325 ? 30.374 -0.760 -24.689 1.00 97.88 325 VAL A C 1
ATOM 2422 O O . VAL A 1 325 ? 29.881 -1.015 -23.590 1.00 97.88 325 VAL A O 1
ATOM 2425 N N . THR A 1 326 ? 29.790 0.029 -25.589 1.00 98.19 326 THR A N 1
ATOM 2426 C CA . THR A 1 326 ? 28.438 0.568 -25.433 1.00 98.19 326 THR A CA 1
ATOM 2427 C C . THR A 1 326 ? 27.496 -0.208 -26.335 1.00 98.19 326 THR A C 1
ATOM 2429 O O . THR A 1 326 ? 27.623 -0.165 -27.558 1.00 98.19 326 THR A O 1
ATOM 2432 N N . PHE A 1 327 ? 26.543 -0.900 -25.726 1.00 98.44 327 PHE A N 1
ATOM 2433 C CA . PHE A 1 327 ? 25.417 -1.533 -26.392 1.00 98.44 327 PHE A CA 1
ATOM 2434 C C . PHE A 1 327 ? 24.260 -0.541 -26.479 1.00 98.44 327 PHE A C 1
ATOM 2436 O O . PHE A 1 327 ? 23.954 0.131 -25.496 1.00 98.44 327 PHE A O 1
ATOM 2443 N N . THR A 1 328 ? 23.604 -0.469 -27.634 1.00 97.88 328 THR A N 1
ATOM 2444 C CA . THR A 1 328 ? 22.383 0.318 -27.856 1.00 97.88 328 THR A CA 1
ATOM 2445 C C . THR A 1 328 ? 21.322 -0.579 -28.471 1.00 97.88 328 THR A C 1
ATOM 2447 O O . THR A 1 328 ? 21.577 -1.191 -29.505 1.00 97.88 328 THR A O 1
ATOM 2450 N N . TYR A 1 329 ? 20.154 -0.665 -27.846 1.00 97.69 329 TYR A N 1
ATOM 2451 C CA . TYR A 1 329 ? 19.022 -1.469 -28.301 1.00 97.69 329 TYR A CA 1
ATOM 2452 C C . TYR A 1 329 ? 17.821 -0.574 -28.599 1.00 97.69 329 TYR A C 1
ATOM 2454 O O . TYR A 1 329 ? 17.532 0.341 -27.833 1.00 97.69 329 TYR A O 1
ATOM 2462 N N . ASP A 1 330 ? 17.132 -0.852 -29.703 1.00 95.44 330 ASP A N 1
ATOM 2463 C CA . ASP A 1 330 ? 15.891 -0.195 -30.116 1.00 95.44 330 ASP A CA 1
ATOM 2464 C C . ASP A 1 330 ? 14.746 -1.213 -30.099 1.00 95.44 330 ASP A C 1
ATOM 2466 O O . ASP A 1 330 ? 14.682 -2.102 -30.950 1.00 95.44 330 ASP A O 1
ATOM 2470 N N . ASP A 1 331 ? 13.820 -1.068 -29.153 1.00 92.81 331 ASP A N 1
ATOM 2471 C CA . ASP A 1 331 ? 12.685 -1.979 -28.962 1.00 92.81 331 ASP A CA 1
ATOM 2472 C C . ASP A 1 331 ? 11.616 -1.861 -30.059 1.00 92.81 331 ASP A C 1
ATOM 2474 O O . ASP A 1 331 ? 10.806 -2.765 -30.258 1.00 92.81 331 ASP A O 1
ATOM 2478 N N . THR A 1 332 ? 11.637 -0.786 -30.853 1.00 90.31 332 THR A N 1
ATOM 2479 C CA . THR A 1 332 ? 10.747 -0.654 -32.015 1.00 90.31 332 THR A CA 1
ATOM 2480 C C . THR A 1 332 ? 11.197 -1.567 -33.153 1.00 90.31 332 THR A C 1
ATOM 2482 O O . THR A 1 332 ? 10.371 -2.132 -33.879 1.00 90.31 332 THR A O 1
ATOM 2485 N N . THR A 1 333 ? 12.511 -1.699 -33.343 1.00 95.06 333 THR A N 1
ATOM 2486 C CA . THR A 1 333 ? 13.099 -2.523 -34.411 1.00 95.06 333 THR A CA 1
ATOM 2487 C C . THR A 1 333 ? 13.586 -3.885 -33.923 1.00 95.06 333 THR A C 1
ATOM 2489 O O . THR A 1 333 ? 13.787 -4.785 -34.740 1.00 95.06 333 THR A O 1
ATOM 2492 N N . ASN A 1 334 ? 13.703 -4.059 -32.608 1.00 96.69 334 ASN A N 1
ATOM 2493 C CA . ASN A 1 334 ? 14.355 -5.163 -31.909 1.00 96.69 334 ASN A CA 1
ATOM 2494 C C . ASN A 1 334 ? 15.847 -5.319 -32.231 1.00 96.69 334 ASN A C 1
ATOM 2496 O O . ASN A 1 334 ? 16.422 -6.388 -32.022 1.00 96.69 334 ASN A O 1
ATOM 2500 N N . VAL A 1 335 ? 16.490 -4.279 -32.760 1.00 97.25 335 VAL A N 1
ATOM 2501 C CA . VAL A 1 335 ? 17.899 -4.332 -33.156 1.00 97.25 335 VAL A CA 1
ATOM 2502 C C . VAL A 1 335 ? 18.770 -3.821 -32.018 1.00 97.25 335 VAL A C 1
ATOM 2504 O O . VAL A 1 335 ? 18.534 -2.744 -31.477 1.00 97.25 335 VAL A O 1
ATOM 2507 N N . ILE A 1 336 ? 19.810 -4.587 -31.691 1.00 98.00 336 ILE A N 1
ATOM 2508 C CA . ILE A 1 336 ? 20.917 -4.155 -30.838 1.00 98.00 336 ILE A CA 1
ATOM 2509 C C . ILE A 1 336 ? 22.159 -3.894 -31.697 1.00 98.00 336 ILE A C 1
ATOM 2511 O O . ILE A 1 336 ? 22.438 -4.628 -32.647 1.00 98.00 336 ILE A O 1
ATOM 2515 N N . THR A 1 337 ? 22.902 -2.848 -31.356 1.00 97.38 337 THR A N 1
ATOM 2516 C CA . THR A 1 337 ? 24.214 -2.508 -31.919 1.00 97.38 337 THR A CA 1
ATOM 2517 C C . THR A 1 337 ? 25.226 -2.329 -30.800 1.00 97.38 337 THR A C 1
ATOM 2519 O O . THR A 1 337 ? 24.853 -1.927 -29.697 1.00 97.38 337 THR A O 1
ATOM 2522 N N . ASP A 1 338 ? 26.503 -2.552 -31.091 1.00 97.62 338 ASP A N 1
ATOM 2523 C CA . ASP A 1 338 ? 27.600 -2.293 -30.160 1.00 97.62 338 ASP A CA 1
ATOM 2524 C C . ASP A 1 338 ? 28.644 -1.354 -30.775 1.00 97.62 338 ASP A C 1
ATOM 2526 O O . ASP A 1 338 ? 28.840 -1.325 -31.991 1.00 97.62 338 ASP A O 1
ATOM 2530 N N . SER A 1 339 ? 29.332 -0.585 -29.932 1.00 97.56 339 SER A N 1
ATOM 2531 C CA . SER A 1 339 ? 30.314 0.419 -30.362 1.00 97.56 339 SER A CA 1
ATOM 2532 C C . SER A 1 339 ? 31.531 -0.147 -31.114 1.00 97.56 339 SER A C 1
ATOM 2534 O O . SER A 1 339 ? 32.302 0.627 -31.686 1.00 97.56 339 SER A O 1
ATOM 2536 N N . VAL A 1 340 ? 31.724 -1.472 -31.142 1.00 97.00 340 VAL A N 1
ATOM 2537 C CA . VAL A 1 340 ? 32.861 -2.138 -31.797 1.00 97.00 340 VAL A CA 1
ATOM 2538 C C . VAL A 1 340 ? 32.504 -2.573 -33.218 1.00 97.00 340 VAL A C 1
ATOM 2540 O O . VAL A 1 340 ? 33.233 -2.264 -34.163 1.00 97.00 340 VAL A O 1
ATOM 2543 N N . ASN A 1 341 ? 31.377 -3.259 -33.390 1.00 94.12 341 ASN A N 1
ATOM 2544 C CA . ASN A 1 341 ? 30.850 -3.672 -34.689 1.00 94.12 341 ASN A CA 1
ATOM 2545 C C . ASN A 1 341 ? 30.198 -2.503 -35.446 1.00 94.12 341 ASN A C 1
ATOM 2547 O O . ASN A 1 341 ? 30.173 -2.498 -36.682 1.00 94.12 341 ASN A O 1
ATOM 2551 N N . ASN A 1 342 ? 29.699 -1.501 -34.718 1.00 93.62 342 ASN A N 1
ATOM 2552 C CA . ASN A 1 342 ? 29.007 -0.327 -35.242 1.00 93.62 342 ASN A CA 1
ATOM 2553 C C . ASN A 1 342 ? 29.610 0.973 -34.670 1.00 93.62 342 ASN A C 1
ATOM 2555 O O . ASN A 1 342 ? 28.932 1.682 -33.926 1.00 93.62 342 ASN A O 1
ATOM 2559 N N . PRO A 1 343 ? 30.870 1.314 -35.004 1.00 82.12 343 PRO A N 1
ATOM 2560 C CA . PRO A 1 343 ? 31.468 2.566 -34.554 1.00 82.12 343 PRO A CA 1
ATOM 2561 C C . PRO A 1 343 ? 30.755 3.766 -35.199 1.00 82.12 343 PRO A C 1
ATOM 2563 O O . PRO A 1 343 ? 30.447 3.727 -36.394 1.00 82.12 343 PRO A O 1
ATOM 2566 N N . GLU A 1 344 ? 30.514 4.819 -34.412 1.00 64.56 344 GLU A N 1
ATOM 2567 C CA . GLU A 1 344 ? 29.968 6.105 -34.891 1.00 64.56 344 GLU A CA 1
ATOM 2568 C C . GLU A 1 344 ? 30.853 6.803 -35.943 1.00 64.56 344 GLU A C 1
ATOM 2570 O O . GLU A 1 344 ? 32.105 6.751 -35.842 1.00 64.56 344 GLU A O 1
#

Radius of gyration: 27.13 Å; Cα contacts (8 Å, |Δi|>4): 632; chains: 1; bounding box: 73×42×74 Å

pLDDT: mean 94.27, std 4.54, range [64.56, 98.56]

Solvent-accessible surface area (backbone atoms only — not comparable to full-atom values): 18750 Å² total; per-residue (Å²): 107,54,50,83,73,67,70,13,66,17,58,38,27,48,38,50,30,36,48,72,72,44,36,21,53,23,30,6,41,65,16,44,62,55,35,70,39,100,87,70,52,73,28,88,87,39,68,19,50,51,29,76,17,15,37,53,26,34,48,50,53,34,47,36,39,75,73,48,33,34,65,67,90,26,48,66,68,54,29,47,49,35,43,76,72,40,39,19,75,37,70,66,81,65,53,93,46,51,66,59,52,62,74,68,68,64,92,80,84,67,68,56,47,69,29,30,90,98,70,33,82,46,16,34,35,66,40,83,84,89,84,88,82,82,63,93,83,50,94,53,53,71,61,52,50,45,44,43,62,73,47,50,71,32,72,69,44,49,38,53,46,33,78,75,53,62,45,86,67,88,57,80,85,52,86,50,88,86,40,67,65,47,53,27,50,52,60,34,45,70,68,37,43,70,56,76,94,51,80,56,52,69,36,41,54,61,37,48,10,52,27,45,39,40,23,57,73,69,46,64,35,57,66,34,29,46,50,22,41,54,50,25,55,54,41,31,53,56,70,70,41,89,70,72,52,41,15,56,26,16,69,51,29,43,76,63,69,34,98,46,54,65,40,32,63,38,72,85,42,43,40,48,76,73,56,98,51,30,29,38,38,77,50,61,40,67,52,46,81,33,39,32,34,41,16,37,71,46,30,78,93,45,34,26,17,47,92,22,31,72,79,39,52,72,36,80,46,80,35,94,46,71,39,80,40,40,39,40,35,32,66,86,68,40,35,70,48,38,47,79,91,53,61,132

Sequence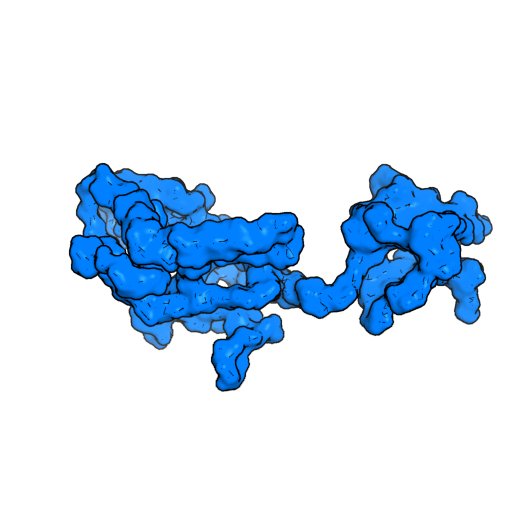 (344 aa):
ELQASGEAQYGLALQTGDTYHNFPVISAYGGYIFGRTEDGGFDVSDIGIASEGGIAAAEWLSGMYTDGLMPTNVDSVVAFALFEEGETAMLITGPWFSQRIVDTGVNYSIDPLPGAEGISEQGSPFLGAQGVFISAFGDNQLLAEEFVYGFFATQDTMQAIYDNDPRIPAWLSVDTSTDPNAQAFLAAGTNAIPMPAIPEMSAVWAAAGDALNLISQGEDPVATFDNANEQIIAAIALVQSEDRIVGVPGSYQDEAGCEADWNPACEVTFMEAQGDGIYTLTVTIPAGEYEYKVAMNGAWDENYGADGVRDGDNIVLSLSEETEVTFTYDDTTNVITDSVNNPE

Secondary structure (DSSP, 8-state):
-HHHHTS-SBS-B--TT-HHHHHHHHHHTT--SEEE-TTS-EEEEEE-TTSHHHHHHHHHHHHHHHTT-S-SS--HHHHHHHHHTTSBS-B---GGGHHHHHHHT------PPB--TTT-SB---EE--------TT-TTHHHHHHIIIIIISSHHHHHHHHHHS-PPPSSTTS--TT-HHHHHHHHHTTTPEEP--SGGGGGHHHHHHHHHHHHHTT--HHHHHHHHHHHHHHHHHHHH-----EE--BTTHHHHT-SSTT-TT-GGGBPEEEETTEEEEEEEE-SEEEEE-EEETTEEEEEE-GGG-BT-PPEEEEESS-EEEEEEEETTTTEEEETTTS--

Foldseek 3Di:
DCCVVVQAQAAEEFAFLFCQLLQLLLVLLPFDQFDADPVRAGHLLRGGCLPPSNLVSLVVLLVRLVVSNYDAPDHLVRSVVSVLVSNYPYYRDAQQCVVVVVVSPDDDAQAAAAHDPPRDRGGAGEDDDDDDDDDPPDPPRVVVVCCVVVPCPDPVNQLVVCVVRVHQHPNVPNDCPPPNRNVSNCNNNVRYDHDRPDQLSVQQSNLSSVLSNVSSVNPDNNVSSVVSSVSSSVVSCVVPDPEWFKFKFKQQVVVQPFPGGRFLQGPSRTFPDPDPQKTKDKTWGAADKMWIWIDTRRDLPWIAAPQLDTVDDIDIDGGRGTDTKMWMAHPVRSDIDICRRDPD

Mean predicted aligned error: 9.31 Å